Protein AF-A0AAU9PMD0-F1 (afdb_monomer)

Structure (mmCIF, N/CA/C/O backbone):
data_AF-A0AAU9PMD0-F1
#
_entry.id   AF-A0AAU9PMD0-F1
#
loop_
_atom_site.group_PDB
_atom_site.id
_atom_site.type_symbol
_atom_site.label_atom_id
_atom_site.label_alt_id
_atom_site.label_comp_id
_atom_site.label_asym_id
_atom_site.label_entity_id
_atom_site.label_seq_id
_atom_site.pdbx_PDB_ins_code
_atom_site.Cartn_x
_atom_site.Cartn_y
_atom_site.Cartn_z
_atom_site.occupancy
_atom_site.B_iso_or_equiv
_atom_site.auth_seq_id
_atom_site.auth_comp_id
_atom_site.auth_asym_id
_atom_site.auth_atom_id
_atom_site.pdbx_PDB_model_num
ATOM 1 N N . MET A 1 1 ? 28.821 63.826 -19.735 1.00 43.56 1 MET A N 1
ATOM 2 C CA . MET A 1 1 ? 27.834 64.921 -19.618 1.00 43.56 1 MET A CA 1
ATOM 3 C C . MET A 1 1 ? 27.295 65.246 -21.003 1.00 43.56 1 MET A C 1
ATOM 5 O O . MET A 1 1 ? 28.038 65.824 -21.776 1.00 43.56 1 MET A O 1
ATOM 9 N N . ALA A 1 2 ? 26.070 64.819 -21.319 1.00 40.03 2 ALA A N 1
ATOM 10 C CA . ALA A 1 2 ? 25.124 65.447 -22.258 1.00 40.03 2 ALA A CA 1
ATOM 11 C C . ALA A 1 2 ? 23.935 64.488 -22.442 1.00 40.03 2 ALA A C 1
ATOM 13 O O . ALA A 1 2 ? 24.120 63.310 -22.729 1.00 40.03 2 ALA A O 1
ATOM 14 N N . ALA A 1 3 ? 22.732 64.996 -22.192 1.00 47.38 3 ALA A N 1
ATOM 15 C CA . ALA A 1 3 ? 21.469 64.271 -22.115 1.00 47.38 3 ALA A CA 1
ATOM 16 C C . ALA A 1 3 ? 20.686 64.344 -23.435 1.00 47.38 3 ALA A C 1
ATOM 18 O O . ALA A 1 3 ? 20.669 65.404 -24.053 1.00 47.38 3 ALA A O 1
ATOM 19 N N . ILE A 1 4 ? 19.971 63.276 -23.814 1.00 51.75 4 ILE A N 1
ATOM 20 C CA . ILE A 1 4 ? 18.921 63.281 -24.857 1.00 51.75 4 ILE A CA 1
ATOM 21 C C . ILE A 1 4 ? 17.852 62.250 -24.426 1.00 51.75 4 ILE A C 1
ATOM 23 O O . ILE A 1 4 ? 18.120 61.057 -24.421 1.00 51.75 4 ILE A O 1
ATOM 27 N N . ARG A 1 5 ? 16.803 62.680 -23.712 1.00 48.56 5 ARG A N 1
ATOM 28 C CA . ARG A 1 5 ? 15.442 63.072 -24.163 1.00 48.56 5 ARG A CA 1
ATOM 29 C C . ARG A 1 5 ? 14.433 61.915 -24.280 1.00 48.56 5 ARG A C 1
ATOM 31 O O . ARG A 1 5 ? 14.386 61.181 -25.256 1.00 48.56 5 ARG A O 1
ATOM 38 N N . THR A 1 6 ? 13.570 61.880 -23.268 1.00 47.69 6 THR A N 1
ATOM 39 C CA . THR A 1 6 ? 12.185 61.392 -23.205 1.00 47.69 6 THR A CA 1
ATOM 40 C C . THR A 1 6 ? 11.328 61.848 -24.387 1.00 47.69 6 THR A C 1
ATOM 42 O O . THR A 1 6 ? 11.339 63.044 -24.661 1.00 47.69 6 THR A O 1
ATOM 45 N N . ILE A 1 7 ? 10.492 60.968 -24.963 1.00 57.31 7 ILE A N 1
ATOM 46 C CA . ILE A 1 7 ? 9.151 61.326 -25.475 1.00 57.31 7 ILE A CA 1
ATOM 47 C C . ILE A 1 7 ? 8.184 60.155 -25.235 1.00 57.31 7 ILE A C 1
ATOM 49 O O . ILE A 1 7 ? 8.312 59.084 -25.821 1.00 57.31 7 ILE A O 1
ATOM 53 N N . ALA A 1 8 ? 7.200 60.403 -24.373 1.00 47.50 8 ALA A N 1
ATOM 54 C CA . ALA A 1 8 ? 5.947 59.669 -24.292 1.00 47.50 8 ALA A CA 1
ATOM 55 C C . ALA A 1 8 ? 4.991 60.207 -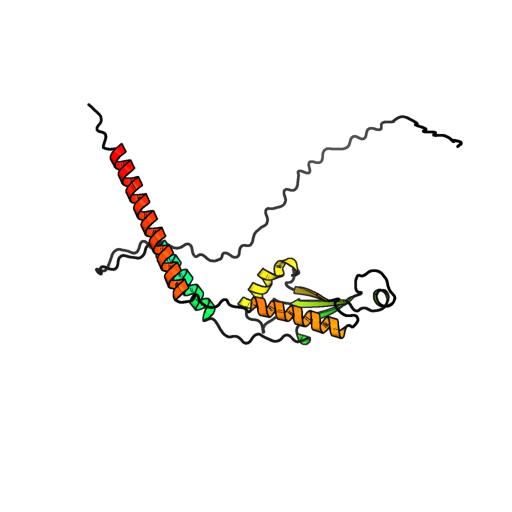25.366 1.00 47.50 8 ALA A C 1
ATOM 57 O O . ALA A 1 8 ? 4.906 61.420 -25.548 1.00 47.50 8 ALA A O 1
ATOM 58 N N . THR A 1 9 ? 4.242 59.335 -26.041 1.00 57.84 9 THR A N 1
ATOM 59 C CA . THR A 1 9 ? 3.053 59.741 -26.802 1.00 57.84 9 THR A CA 1
ATOM 60 C C . THR A 1 9 ? 1.888 58.812 -26.488 1.00 57.84 9 THR A C 1
ATOM 62 O O . THR A 1 9 ? 1.940 57.599 -26.661 1.00 57.84 9 THR A O 1
ATOM 65 N N . SER A 1 10 ? 0.845 59.436 -25.956 1.00 51.97 10 SER A N 1
ATOM 66 C CA . SER A 1 10 ? -0.504 58.940 -25.721 1.00 51.97 10 SER A CA 1
ATOM 67 C C . SER A 1 10 ? -1.409 59.305 -26.900 1.00 51.97 10 SER A C 1
ATOM 69 O O . SER A 1 10 ? -1.377 60.455 -27.325 1.00 51.97 10 SER A O 1
ATOM 71 N N . PHE A 1 11 ? -2.271 58.390 -27.343 1.00 50.22 11 PHE A N 1
ATOM 72 C CA . PHE A 1 11 ? -3.480 58.632 -28.157 1.00 50.22 11 PHE A CA 1
ATOM 73 C C . PHE A 1 11 ? -4.432 57.461 -27.803 1.00 50.22 11 PHE A C 1
ATOM 75 O O . PHE A 1 11 ? -4.033 56.312 -27.962 1.00 50.22 11 PHE A O 1
ATOM 82 N N . PHE A 1 12 ? -5.554 57.600 -27.071 1.00 40.78 12 PHE A N 1
ATOM 83 C CA . PHE A 1 12 ? -6.830 58.282 -27.394 1.00 40.78 12 PHE A CA 1
ATOM 84 C C . PHE A 1 12 ? -7.284 57.918 -28.829 1.00 40.78 12 PHE A C 1
ATOM 86 O O . PHE A 1 12 ? -6.507 58.088 -29.749 1.00 40.78 12 PHE A O 1
ATOM 93 N N . GLN A 1 13 ? -8.470 57.385 -29.146 1.00 41.88 13 GLN A N 1
ATOM 94 C CA . GLN A 1 13 ? -9.801 57.539 -28.557 1.00 41.88 13 GLN A CA 1
ATOM 95 C C . GLN A 1 13 ? -10.800 56.555 -29.231 1.00 41.88 13 GLN A C 1
ATOM 97 O O . GLN A 1 13 ? -10.550 56.096 -30.342 1.00 41.88 13 GLN A O 1
ATOM 102 N N . SER A 1 14 ? -11.958 56.343 -28.581 1.00 39.94 14 SER A N 1
ATOM 103 C CA . SER A 1 14 ? -13.320 56.125 -29.149 1.00 39.94 14 SER A CA 1
ATOM 104 C C . SER A 1 14 ? -13.571 54.936 -30.095 1.00 39.94 14 SER A C 1
ATOM 106 O O . SER A 1 14 ? -13.098 54.906 -31.220 1.00 39.94 14 SER A O 1
ATOM 108 N N . SER A 1 15 ? -14.284 53.886 -29.669 1.00 47.81 15 SER A N 1
ATOM 109 C CA . SER A 1 15 ? -15.751 53.769 -29.481 1.00 47.81 15 SER A CA 1
ATOM 110 C C . SER A 1 15 ? -16.549 53.617 -30.780 1.00 47.81 15 SER A C 1
ATOM 112 O O . SER A 1 15 ? -16.639 54.568 -31.549 1.00 47.81 15 SER A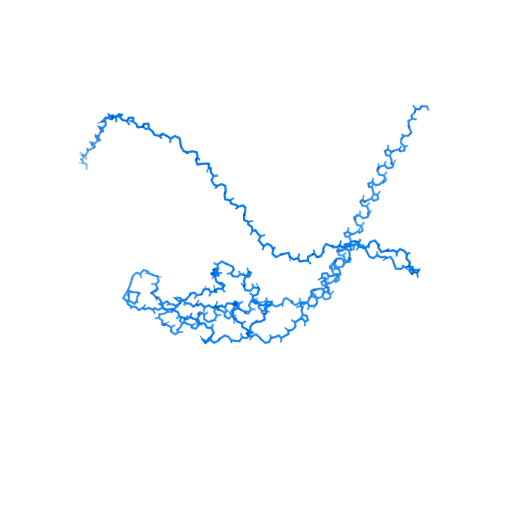 O 1
ATOM 114 N N . SER A 1 16 ? -17.250 52.489 -30.942 1.00 40.31 16 SER A N 1
ATOM 115 C CA . SER A 1 16 ? -18.633 52.476 -31.444 1.00 40.31 16 SER A CA 1
ATOM 116 C C . SER A 1 16 ? -19.335 51.148 -31.166 1.00 40.31 16 SER A C 1
ATOM 118 O O . SER A 1 16 ? -18.791 50.063 -31.348 1.00 40.31 16 SER A O 1
ATOM 120 N N . PHE A 1 17 ? -20.556 51.313 -30.669 1.00 43.88 17 PHE A N 1
ATOM 121 C CA . PHE A 1 17 ? -21.573 50.323 -30.359 1.00 43.88 17 PHE A CA 1
ATOM 122 C C . PHE A 1 17 ? -21.960 49.48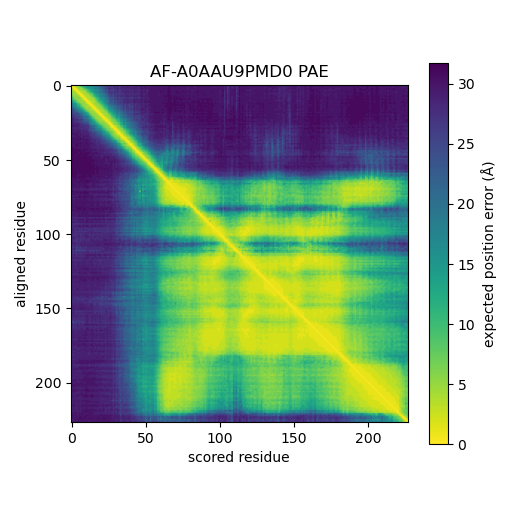5 -31.582 1.00 43.88 17 PHE A C 1
ATOM 124 O O . PHE A 1 17 ? -22.116 50.020 -32.676 1.00 43.88 17 PHE A O 1
ATOM 131 N N . SER A 1 18 ? -22.287 48.212 -31.357 1.00 39.34 18 SER A N 1
ATOM 132 C CA . SER A 1 18 ? -23.402 47.592 -32.073 1.00 39.34 18 SER A CA 1
ATOM 133 C C . SER A 1 18 ? -24.063 46.517 -31.218 1.00 39.34 18 SER A C 1
ATOM 135 O O . SER A 1 18 ? -23.437 45.588 -30.711 1.00 39.34 18 SER A O 1
ATOM 137 N N . THR A 1 19 ? -25.356 46.731 -31.040 1.00 44.75 19 THR A N 1
ATOM 138 C CA . THR A 1 19 ? -26.341 45.946 -30.316 1.00 44.75 19 THR A CA 1
ATOM 139 C C . THR A 1 19 ? -26.592 44.626 -31.042 1.00 44.75 19 THR A C 1
ATOM 141 O O . THR A 1 19 ? -26.957 44.630 -32.215 1.00 44.75 19 THR A O 1
ATOM 144 N N . PHE A 1 20 ? -26.488 43.492 -30.345 1.00 39.59 20 PHE A N 1
ATOM 145 C CA . PHE A 1 20 ? -27.090 42.246 -30.819 1.00 39.59 20 PHE A CA 1
ATOM 146 C C . PHE A 1 20 ? -27.891 41.591 -29.698 1.00 39.59 20 PHE A C 1
ATOM 148 O O . PHE A 1 20 ? -27.356 41.049 -28.732 1.00 39.59 20 PHE A O 1
ATOM 155 N N . ILE A 1 21 ? -29.209 41.682 -29.846 1.00 45.59 21 ILE A N 1
ATOM 156 C CA . ILE A 1 21 ? -30.201 40.927 -29.091 1.00 45.59 21 ILE A CA 1
ATOM 157 C C . ILE A 1 21 ? -30.122 39.478 -29.572 1.00 45.59 21 ILE A C 1
ATOM 159 O O . ILE A 1 21 ? -30.386 39.200 -30.740 1.00 45.59 21 ILE A O 1
ATOM 163 N N . ARG A 1 22 ? -29.824 38.537 -28.672 1.00 39.69 22 ARG A N 1
ATOM 164 C CA . 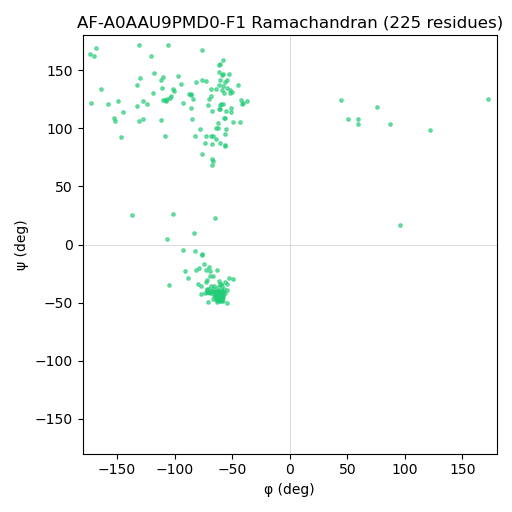ARG A 1 22 ? -30.210 37.134 -28.855 1.00 39.69 22 ARG A CA 1
ATOM 165 C C . ARG A 1 22 ? -30.394 36.426 -27.514 1.00 39.69 22 ARG A C 1
ATOM 167 O O . ARG A 1 22 ? -29.439 36.103 -26.822 1.00 39.69 22 ARG A O 1
ATOM 174 N N . THR A 1 23 ? -31.671 36.208 -27.209 1.00 44.62 23 THR A N 1
ATOM 175 C CA . THR A 1 23 ? -32.250 34.977 -26.650 1.00 44.62 23 THR A CA 1
ATOM 176 C C . THR A 1 23 ? -31.585 34.369 -25.415 1.00 44.62 23 THR A C 1
ATOM 178 O O . THR A 1 23 ? -30.557 33.699 -25.496 1.00 44.62 23 THR A O 1
ATOM 181 N N . CYS A 1 24 ? -32.287 34.506 -24.287 1.00 42.44 24 CYS A N 1
ATOM 182 C CA . CYS A 1 24 ? -32.169 33.663 -23.105 1.00 42.44 24 CYS A CA 1
ATOM 183 C C . CYS A 1 24 ? -32.043 32.179 -23.480 1.00 42.44 24 CYS A C 1
ATOM 185 O O . CYS A 1 24 ? -32.959 31.601 -24.061 1.00 42.44 24 CYS A O 1
ATOM 187 N N . SER A 1 25 ? -30.941 31.555 -23.072 1.00 38.75 25 SER A N 1
ATOM 188 C CA . SER A 1 25 ? -30.882 30.116 -22.845 1.00 38.75 25 SER A CA 1
ATOM 189 C C . SER A 1 25 ? -30.327 29.901 -21.446 1.00 38.75 25 SER A C 1
ATOM 191 O O . SER A 1 25 ? -29.169 30.194 -21.145 1.00 38.75 25 SER A O 1
ATOM 193 N N . THR A 1 26 ? -31.213 29.483 -20.554 1.00 51.62 26 THR A N 1
ATOM 194 C CA . THR A 1 26 ? -30.936 29.133 -19.169 1.00 51.62 26 THR A CA 1
ATOM 195 C C . THR A 1 26 ? -30.100 27.855 -19.132 1.00 51.62 26 THR A C 1
ATOM 197 O O . THR A 1 26 ? -30.604 26.733 -19.133 1.00 51.62 26 THR A O 1
ATOM 200 N N . HIS A 1 27 ? -28.781 28.009 -19.075 1.00 42.06 27 HIS A N 1
ATOM 201 C CA . HIS A 1 27 ? -27.883 26.938 -18.659 1.00 42.06 27 HIS A CA 1
ATOM 202 C C . HIS A 1 27 ? -27.328 27.275 -17.283 1.00 42.06 27 HIS A C 1
ATOM 204 O O . HIS A 1 27 ? -26.354 28.007 -17.131 1.00 42.06 27 HIS A O 1
ATOM 210 N N . GLY A 1 28 ? -28.027 26.757 -16.269 1.00 47.22 28 GLY A N 1
ATOM 211 C CA . GLY A 1 28 ? -27.592 26.808 -14.882 1.00 47.22 28 GLY A CA 1
ATOM 212 C C . GLY A 1 28 ? -26.221 26.147 -14.689 1.00 47.22 28 GLY A C 1
ATOM 213 O O . GLY A 1 28 ? -25.792 25.329 -15.512 1.00 47.22 28 GLY A O 1
ATOM 214 N N . PRO A 1 29 ? -25.513 26.483 -13.600 1.00 42.47 29 PRO A N 1
ATOM 215 C CA . PRO A 1 29 ? -24.227 25.879 -13.299 1.00 42.47 29 PRO A CA 1
ATOM 216 C C . PRO A 1 29 ? -24.419 24.370 -13.122 1.00 42.47 29 PRO A C 1
ATOM 218 O O . PRO A 1 29 ? -25.167 23.928 -12.250 1.00 42.47 29 PRO A O 1
ATOM 221 N N . ARG A 1 30 ? -23.736 23.562 -13.945 1.00 39.97 30 ARG A N 1
ATOM 222 C CA . ARG A 1 30 ? -23.588 22.125 -13.688 1.00 39.97 30 ARG A CA 1
ATOM 223 C C . ARG A 1 30 ? -22.786 21.967 -12.402 1.00 39.97 30 ARG A C 1
ATOM 225 O O . ARG A 1 30 ? -21.557 21.924 -12.414 1.00 39.97 30 ARG A O 1
ATOM 232 N N . ILE A 1 31 ? -23.511 21.901 -11.293 1.00 46.31 31 ILE A N 1
ATOM 233 C CA . ILE A 1 31 ? -23.048 21.348 -10.030 1.00 46.31 31 ILE A CA 1
ATOM 234 C C . ILE A 1 31 ? -22.474 19.975 -10.381 1.00 46.31 31 ILE A C 1
ATOM 236 O O . ILE A 1 31 ? -23.180 19.105 -10.896 1.00 46.31 31 ILE A O 1
ATOM 240 N N . ARG A 1 32 ? -21.159 19.820 -10.203 1.00 45.34 32 ARG A N 1
ATOM 241 C CA . ARG A 1 32 ? -20.489 18.525 -10.339 1.00 45.34 32 ARG A CA 1
ATOM 242 C C . ARG A 1 32 ? -21.256 17.529 -9.463 1.00 45.34 32 ARG A C 1
ATOM 244 O O . ARG A 1 32 ? -21.540 17.881 -8.316 1.00 45.34 32 ARG A O 1
ATOM 251 N N . PRO A 1 33 ? -21.598 16.325 -9.952 1.00 44.97 33 PRO A N 1
ATOM 252 C CA . PRO A 1 33 ? -22.188 15.327 -9.076 1.00 44.97 33 PRO A CA 1
ATOM 253 C C . PRO A 1 33 ? -21.223 15.107 -7.903 1.00 44.97 33 PRO A C 1
ATOM 255 O O . PRO A 1 33 ? -20.002 15.128 -8.121 1.00 44.97 33 PRO A O 1
ATOM 258 N N . PRO A 1 34 ? -21.723 14.950 -6.665 1.00 41.16 34 PRO A N 1
ATOM 259 C CA . PRO A 1 34 ? -20.854 14.611 -5.557 1.00 41.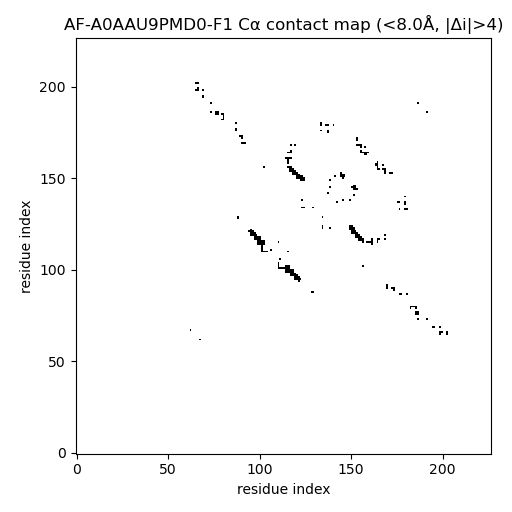16 34 PRO A CA 1
ATOM 260 C C . PRO A 1 34 ? -20.084 13.357 -5.951 1.00 41.16 34 PRO A C 1
ATOM 262 O O . PRO A 1 34 ? -20.644 12.419 -6.523 1.00 41.16 34 PRO A O 1
ATOM 265 N N . ILE A 1 35 ? -18.781 13.401 -5.689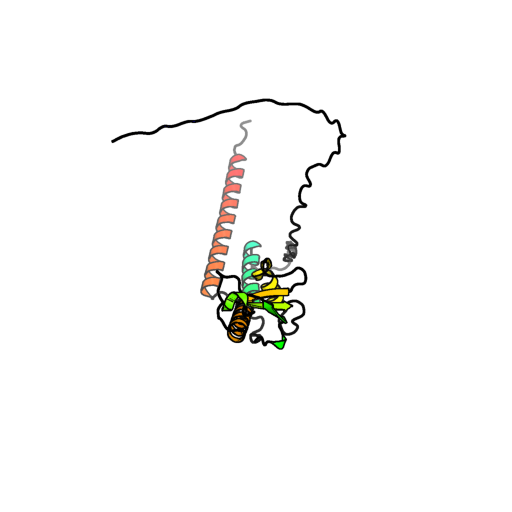 1.00 40.94 35 ILE A N 1
ATOM 266 C CA . ILE A 1 35 ? -17.863 12.276 -5.785 1.00 40.94 35 ILE A CA 1
ATOM 267 C C . ILE A 1 35 ? -18.591 11.085 -5.162 1.00 40.94 35 ILE A C 1
ATOM 269 O O . ILE A 1 35 ? -18.774 11.040 -3.945 1.00 40.94 35 ILE A O 1
ATOM 273 N N . CYS A 1 36 ? -19.066 10.155 -5.996 1.00 33.84 36 CYS A N 1
ATOM 274 C CA . CYS A 1 36 ? -19.502 8.853 -5.526 1.00 33.84 36 CYS A CA 1
ATOM 275 C C . CYS A 1 36 ? -18.231 8.167 -5.056 1.00 33.84 36 CYS A C 1
ATOM 277 O O . CYS A 1 36 ? -17.549 7.476 -5.810 1.00 33.84 36 CYS A O 1
ATOM 279 N N . PHE A 1 37 ? -17.879 8.429 -3.800 1.00 33.94 37 PHE A N 1
ATOM 280 C CA . PHE A 1 37 ? -17.061 7.534 -3.027 1.00 33.94 37 PHE A CA 1
ATOM 281 C C . PHE A 1 37 ? -17.810 6.207 -3.044 1.00 33.94 37 PHE A C 1
ATOM 283 O O . PHE A 1 37 ? -18.702 5.970 -2.235 1.00 33.94 37 PHE A O 1
ATOM 290 N N . ILE A 1 38 ? -17.448 5.332 -3.980 1.00 39.75 38 ILE A N 1
ATOM 291 C CA . ILE A 1 38 ? -17.612 3.901 -3.785 1.00 39.75 38 ILE A CA 1
ATOM 292 C C . ILE A 1 38 ? -16.615 3.565 -2.675 1.00 39.75 38 ILE A C 1
ATOM 294 O O . ILE A 1 38 ? -15.538 3.018 -2.896 1.00 39.75 38 ILE A O 1
ATOM 298 N N . THR A 1 39 ? -16.946 3.967 -1.446 1.00 40.19 39 THR A N 1
ATOM 299 C CA . THR A 1 39 ? -16.530 3.203 -0.292 1.00 40.19 39 THR A CA 1
ATOM 300 C C . THR A 1 39 ? -17.092 1.829 -0.587 1.00 40.19 39 THR A C 1
ATOM 302 O O . THR A 1 39 ? -18.311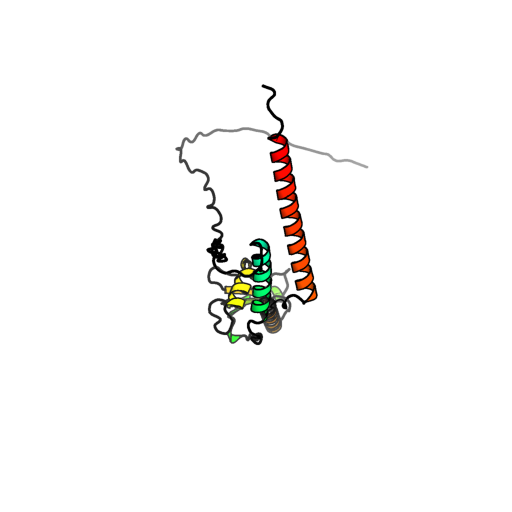 1.640 -0.543 1.00 40.19 39 THR A O 1
ATOM 305 N N . ARG A 1 40 ? -16.222 0.862 -0.904 1.00 37.56 40 ARG A N 1
ATOM 306 C CA . ARG A 1 40 ? -16.543 -0.506 -0.508 1.00 37.56 40 ARG A CA 1
ATOM 307 C C . ARG A 1 40 ? -17.078 -0.358 0.915 1.00 37.56 40 ARG A C 1
ATOM 309 O O . ARG A 1 40 ? -16.383 0.283 1.717 1.00 37.56 40 ARG A O 1
ATOM 316 N N . PRO A 1 41 ? -18.292 -0.823 1.239 1.00 37.03 41 PRO A N 1
ATOM 317 C CA . PRO A 1 41 ? -18.593 -0.987 2.635 1.00 37.03 41 PRO A CA 1
ATOM 318 C C . PRO A 1 41 ? -17.486 -1.924 3.105 1.00 37.03 41 PRO A C 1
ATOM 320 O O . PRO A 1 41 ? -17.433 -3.090 2.722 1.00 37.03 41 PRO A O 1
ATOM 323 N N . ILE A 1 42 ? -16.549 -1.398 3.899 1.00 44.94 42 ILE A N 1
ATOM 324 C CA . ILE A 1 42 ? -16.047 -2.201 4.996 1.00 44.94 42 ILE A CA 1
ATOM 325 C C . ILE A 1 42 ? -17.354 -2.656 5.611 1.00 44.94 42 ILE A C 1
ATOM 327 O O . ILE A 1 42 ? -18.120 -1.818 6.096 1.00 44.94 42 ILE A O 1
ATOM 331 N N . SER A 1 43 ? -17.704 -3.920 5.404 1.00 38.94 43 SER A N 1
ATOM 332 C CA . SER A 1 43 ? -18.837 -4.536 6.050 1.00 38.94 43 SER A CA 1
ATOM 333 C C . SER A 1 43 ? -18.478 -4.586 7.528 1.00 38.94 43 SER A C 1
ATOM 335 O O . SER A 1 43 ? -18.240 -5.633 8.112 1.00 38.94 43 SER A O 1
ATOM 337 N N . TYR A 1 44 ? -18.492 -3.421 8.174 1.00 54.00 44 TYR A N 1
ATOM 338 C CA . TYR A 1 44 ? -19.109 -3.303 9.463 1.00 54.00 44 TYR A CA 1
ATOM 339 C C . TYR A 1 44 ? -20.529 -3.789 9.210 1.00 54.00 44 TYR A C 1
ATOM 341 O O . TYR A 1 44 ? -21.427 -3.011 8.889 1.00 54.00 44 TYR A O 1
ATOM 349 N N . ALA A 1 45 ? -20.718 -5.112 9.272 1.00 45.84 45 ALA A N 1
ATOM 350 C CA . ALA A 1 45 ? -22.005 -5.655 9.634 1.00 45.84 45 ALA A CA 1
ATOM 351 C C . ALA A 1 45 ? -22.483 -4.738 10.764 1.00 45.84 45 ALA A C 1
ATOM 353 O O . ALA A 1 45 ? -21.704 -4.532 11.708 1.00 45.84 45 ALA A O 1
ATOM 354 N N . PRO A 1 46 ? -23.648 -4.072 10.635 1.00 43.12 46 PRO A N 1
ATOM 355 C CA . PRO A 1 46 ? -24.142 -3.252 11.722 1.00 43.12 46 PRO A CA 1
ATOM 356 C C . PRO A 1 46 ? -24.091 -4.166 12.927 1.00 43.12 46 PRO A C 1
ATOM 358 O O . PRO A 1 46 ? -24.678 -5.249 12.880 1.00 43.12 46 PRO A O 1
ATOM 361 N N . ILE A 1 47 ? -23.279 -3.790 13.920 1.00 50.75 47 ILE A N 1
ATOM 362 C CA . ILE A 1 47 ? -23.127 -4.554 15.147 1.00 50.75 47 ILE A CA 1
ATOM 363 C C . ILE A 1 47 ? -24.551 -4.666 15.653 1.00 50.75 47 ILE A C 1
ATOM 365 O O . ILE A 1 47 ? -25.115 -3.702 16.176 1.00 50.75 47 ILE A O 1
ATOM 369 N N . ARG A 1 48 ? -25.181 -5.818 15.404 1.00 38.47 48 ARG A N 1
ATOM 370 C CA . ARG A 1 48 ? -26.420 -6.167 16.056 1.00 38.47 48 ARG A CA 1
ATOM 371 C C . ARG A 1 48 ? -25.965 -6.252 17.489 1.00 38.47 48 ARG A C 1
ATOM 373 O O . ARG A 1 48 ? -25.302 -7.209 17.880 1.00 38.47 48 ARG A O 1
ATOM 380 N N . CYS A 1 49 ? -26.236 -5.190 18.239 1.00 44.09 49 CYS A N 1
ATOM 381 C CA . CYS A 1 49 ? -26.282 -5.246 19.678 1.00 44.09 49 CYS A CA 1
ATOM 382 C C . CYS A 1 49 ? -27.312 -6.331 19.976 1.00 44.09 49 CYS A C 1
ATOM 384 O O . CYS A 1 49 ? -28.504 -6.054 20.078 1.00 44.09 49 CYS A O 1
ATOM 386 N N . ALA A 1 50 ? -26.869 -7.586 20.004 1.00 42.97 50 ALA A N 1
ATOM 387 C CA . ALA A 1 50 ? -27.639 -8.663 20.556 1.00 42.97 50 ALA A CA 1
ATOM 388 C C . ALA A 1 50 ? -27.790 -8.271 22.021 1.00 42.97 50 ALA A C 1
ATOM 390 O O . ALA A 1 50 ? -26.854 -8.382 22.815 1.00 42.97 50 ALA A O 1
ATOM 391 N N . ALA A 1 51 ? -28.952 -7.722 22.364 1.00 41.38 51 ALA A N 1
ATOM 392 C CA . ALA A 1 51 ? -29.449 -7.813 23.717 1.00 41.38 51 ALA A CA 1
ATOM 393 C C . ALA A 1 51 ? -29.600 -9.317 23.975 1.00 41.38 51 ALA A C 1
ATOM 395 O O . ALA A 1 51 ? -30.605 -9.924 23.623 1.00 41.38 51 ALA A O 1
ATOM 396 N N . ALA A 1 52 ? -28.517 -9.942 24.436 1.00 42.94 52 ALA A N 1
ATOM 397 C CA . ALA A 1 52 ? -28.489 -11.361 24.719 1.00 42.94 52 ALA A CA 1
ATOM 398 C C . ALA A 1 52 ? -29.413 -11.605 25.908 1.00 42.94 52 ALA A C 1
ATOM 400 O O . ALA A 1 52 ? -29.149 -11.109 27.007 1.00 42.94 52 ALA A O 1
ATOM 401 N N . THR A 1 53 ? -30.480 -12.349 25.627 1.00 42.72 53 THR A N 1
ATOM 402 C CA . THR A 1 53 ? -31.437 -12.927 26.564 1.00 42.72 53 THR A CA 1
ATOM 403 C C . THR A 1 53 ? -30.736 -13.389 27.836 1.00 42.72 53 THR A C 1
ATOM 405 O O . THR A 1 53 ? -29.788 -14.177 27.784 1.00 42.72 53 THR A O 1
ATOM 408 N N . ASP A 1 54 ? -31.181 -12.875 28.980 1.00 44.09 54 ASP A N 1
ATOM 409 C CA . ASP A 1 54 ? -30.727 -13.326 30.291 1.00 44.09 54 ASP A CA 1
ATOM 410 C C . ASP A 1 54 ? -31.101 -14.796 30.476 1.00 44.09 54 ASP A C 1
ATOM 412 O O . ASP A 1 54 ? -32.258 -15.149 30.675 1.00 44.09 54 ASP A O 1
ATOM 416 N N . SER A 1 55 ? -30.112 -15.673 30.362 1.00 44.66 55 SER A N 1
ATOM 417 C CA . SER A 1 55 ? -30.216 -17.064 30.789 1.00 44.66 55 SER A CA 1
ATOM 418 C C . SER A 1 55 ? -28.808 -17.601 31.035 1.00 44.66 55 SER A C 1
ATOM 420 O O . SER A 1 55 ? -27.958 -17.573 30.149 1.00 44.66 55 SER A O 1
ATOM 422 N N . GLY A 1 56 ? -28.554 -18.043 32.268 1.00 39.34 56 GLY A N 1
ATOM 423 C CA . GLY A 1 56 ? -27.338 -18.767 32.650 1.00 39.34 56 GLY A CA 1
ATOM 424 C C . GLY A 1 56 ? -26.532 -18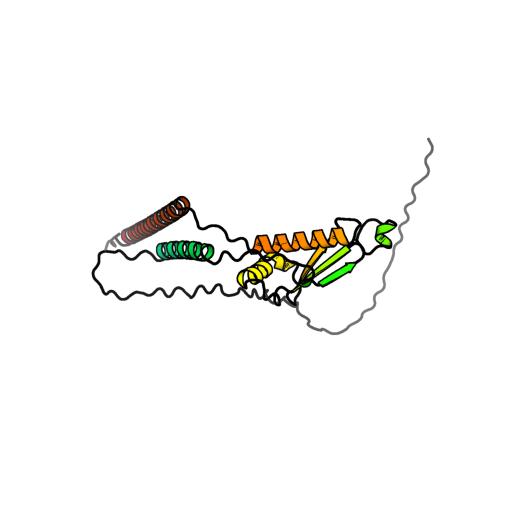.092 33.756 1.00 39.34 56 GLY A C 1
ATOM 425 O O . GLY A 1 56 ? -25.743 -17.184 33.505 1.00 39.34 56 GLY A O 1
ATOM 426 N N . GLY A 1 57 ? -26.723 -18.565 34.989 1.00 41.75 57 GLY A N 1
ATOM 427 C CA . GLY A 1 57 ? -25.947 -18.178 36.160 1.00 41.75 57 GLY A CA 1
ATOM 428 C C . GLY A 1 57 ? -24.466 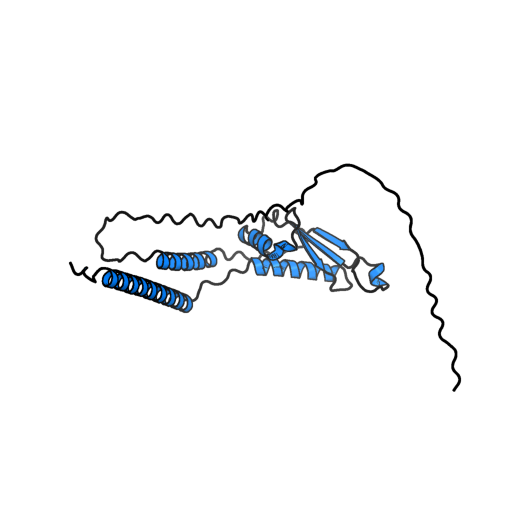-18.528 36.012 1.00 41.75 57 GLY A C 1
ATOM 429 O O . GLY A 1 57 ? -24.081 -19.688 35.939 1.00 41.75 57 GLY A O 1
ATOM 430 N N . GLY A 1 58 ? -23.640 -17.491 36.002 1.00 39.97 58 GLY A N 1
ATOM 431 C CA . GLY A 1 58 ? -22.190 -17.546 36.109 1.00 39.97 58 GLY A CA 1
ATOM 432 C C . GLY A 1 58 ? -21.705 -16.108 36.226 1.00 39.97 58 GLY A C 1
ATOM 433 O O . GLY A 1 58 ? -22.019 -15.288 35.369 1.00 39.97 58 GLY A O 1
ATOM 434 N N . GLY A 1 59 ? -20.998 -15.764 37.305 1.00 45.31 59 GLY A N 1
ATOM 435 C CA . GLY A 1 59 ? -20.610 -14.391 37.678 1.00 45.31 59 GLY A CA 1
ATOM 436 C C . GLY A 1 59 ? -19.652 -13.666 36.718 1.00 45.31 59 GLY A C 1
ATOM 437 O O . GLY A 1 59 ? -18.965 -12.727 37.124 1.00 45.31 59 GLY A O 1
ATOM 438 N N . HIS A 1 60 ? -19.582 -14.067 35.451 1.00 49.91 60 HIS A N 1
ATOM 439 C CA . HIS A 1 60 ? -18.838 -13.368 34.419 1.00 49.91 60 HIS A CA 1
ATOM 440 C C . HIS A 1 60 ? -19.635 -12.147 33.963 1.00 49.91 60 HIS A C 1
ATOM 442 O O . HIS A 1 60 ? -20.558 -12.225 33.153 1.00 49.91 60 HIS A O 1
ATOM 448 N N . LYS A 1 61 ? -19.267 -10.979 34.500 1.00 59.56 61 LYS A N 1
ATOM 449 C CA . LYS A 1 61 ? -19.761 -9.691 34.005 1.00 59.56 61 LYS A CA 1
ATOM 450 C C . LYS A 1 61 ? -19.456 -9.611 32.505 1.00 59.56 61 LYS A C 1
ATOM 452 O O . LYS A 1 61 ? -18.288 -9.597 32.122 1.00 59.56 61 LYS A O 1
ATOM 457 N N . LYS A 1 62 ? -20.502 -9.567 31.672 1.00 63.06 62 LYS A N 1
ATOM 458 C CA . LYS A 1 62 ? -20.387 -9.406 30.214 1.00 63.06 62 LYS A CA 1
ATOM 459 C C . LYS A 1 62 ? -19.509 -8.178 29.922 1.00 63.06 62 LYS A C 1
ATOM 461 O O . LYS A 1 62 ? -19.717 -7.113 30.511 1.00 63.06 62 LYS A O 1
ATOM 466 N N . ALA A 1 63 ? -18.506 -8.332 29.058 1.00 69.38 63 ALA A N 1
ATOM 467 C CA . ALA A 1 63 ? -17.632 -7.226 28.683 1.00 69.38 63 ALA A CA 1
ATOM 468 C C . ALA A 1 63 ? -18.454 -6.109 28.017 1.00 69.38 63 ALA A C 1
ATOM 470 O O . ALA A 1 63 ? -19.382 -6.371 27.253 1.00 69.38 63 ALA A O 1
ATOM 471 N N . SER A 1 64 ? -18.120 -4.850 28.311 1.00 81.25 64 SER A N 1
ATOM 472 C CA . SER A 1 64 ? -18.741 -3.702 27.640 1.00 81.25 64 SER A CA 1
ATOM 473 C C . SER A 1 64 ? -18.507 -3.783 26.129 1.00 81.25 64 SER A C 1
ATOM 475 O O . SER A 1 64 ? -17.421 -4.180 25.708 1.00 81.25 64 SER A O 1
ATOM 477 N N . ALA A 1 65 ? -19.468 -3.332 25.316 1.00 83.12 65 ALA A N 1
ATOM 478 C CA . ALA A 1 65 ? -19.378 -3.363 23.850 1.00 83.12 65 ALA A CA 1
ATOM 479 C C . ALA A 1 65 ? -18.093 -2.706 23.293 1.00 83.12 65 ALA A C 1
ATOM 481 O O . ALA A 1 65 ? -17.577 -3.094 22.251 1.00 83.12 65 ALA A O 1
ATOM 482 N N . ARG A 1 66 ? -17.535 -1.717 24.008 1.00 80.44 66 ARG A N 1
ATOM 483 C CA . ARG A 1 66 ? -16.247 -1.099 23.644 1.00 80.44 66 ARG A CA 1
ATOM 484 C C . ARG A 1 66 ? -15.057 -2.021 23.895 1.00 80.44 66 ARG A C 1
ATOM 486 O O . ARG A 1 66 ? -14.135 -2.048 23.092 1.00 80.44 66 ARG A O 1
ATOM 493 N N . MET A 1 67 ? -15.080 -2.768 24.995 1.00 83.81 67 MET A N 1
ATOM 494 C CA . MET A 1 67 ? -14.028 -3.731 25.319 1.00 83.81 67 MET A CA 1
ATOM 495 C C . MET A 1 67 ? -14.074 -4.914 24.353 1.00 83.81 67 MET A C 1
ATOM 497 O O . MET A 1 67 ? -13.029 -5.320 23.856 1.00 83.81 67 MET A O 1
ATOM 501 N N . SER A 1 68 ? -15.270 -5.415 24.020 1.00 87.56 68 SER A N 1
ATOM 502 C CA . SER A 1 68 ? -15.413 -6.479 23.019 1.00 87.56 68 SER A CA 1
ATOM 503 C C . SER A 1 68 ? -14.900 -6.043 21.647 1.00 87.56 68 SER A C 1
ATOM 505 O O . SER A 1 68 ? -14.197 -6.815 21.007 1.00 87.56 68 SER A O 1
ATOM 507 N N . GLN A 1 69 ? -15.155 -4.794 21.235 1.00 88.94 69 GLN A N 1
ATOM 508 C CA . GLN A 1 69 ? -14.618 -4.254 19.983 1.00 88.94 69 GLN A CA 1
ATOM 509 C C . GLN A 1 69 ? -13.082 -4.235 19.970 1.00 88.94 69 GLN A C 1
ATOM 511 O O . GLN A 1 69 ? -12.470 -4.561 18.959 1.00 88.94 69 GLN A O 1
ATOM 516 N N . VAL A 1 70 ? -12.440 -3.862 21.083 1.00 89.31 70 VAL A N 1
ATOM 517 C CA . VAL A 1 70 ? -10.970 -3.856 21.183 1.00 89.31 70 VAL A CA 1
ATOM 518 C C . VAL A 1 70 ? -10.406 -5.272 21.062 1.00 89.31 70 VAL A C 1
ATOM 520 O O . VAL A 1 70 ? -9.449 -5.477 20.322 1.00 89.31 70 VAL A O 1
ATOM 523 N N . HIS A 1 71 ? -11.017 -6.253 21.731 1.00 88.62 71 HIS A N 1
ATOM 524 C CA . HIS A 1 71 ? -10.609 -7.654 21.608 1.00 88.62 71 HIS A CA 1
ATOM 525 C C . HIS A 1 71 ? -10.795 -8.195 20.186 1.00 88.62 71 HIS A C 1
ATOM 527 O O . HIS A 1 71 ? -9.909 -8.883 19.691 1.00 88.62 71 HIS A O 1
ATOM 533 N N . GLN A 1 72 ? -11.891 -7.834 19.510 1.00 90.19 72 GLN A N 1
ATOM 534 C CA . GLN A 1 72 ? -12.109 -8.183 18.102 1.00 90.19 72 GLN A CA 1
ATOM 535 C C . GLN A 1 72 ? -11.012 -7.607 17.204 1.00 90.19 72 GLN A C 1
ATOM 537 O O . GLN A 1 72 ? -10.434 -8.336 16.412 1.00 90.19 72 GLN A O 1
ATOM 542 N N . LEU A 1 73 ? -10.650 -6.332 17.374 1.00 87.94 73 LEU A N 1
ATOM 543 C CA . LEU A 1 73 ? -9.586 -5.710 16.579 1.00 87.94 73 LEU A CA 1
ATOM 544 C C . LEU A 1 73 ? -8.219 -6.375 16.781 1.00 87.94 73 LEU A C 1
ATOM 546 O O . LEU A 1 73 ? -7.444 -6.472 15.831 1.00 87.94 73 LEU A O 1
ATOM 550 N N . LEU A 1 74 ? -7.917 -6.811 18.007 1.00 87.69 74 LEU A N 1
ATOM 551 C CA . LEU A 1 74 ? -6.694 -7.555 18.307 1.00 87.69 74 LEU A CA 1
ATOM 552 C C . LEU A 1 74 ? -6.698 -8.928 17.629 1.00 87.69 74 LEU A C 1
ATOM 554 O O . LEU A 1 74 ? -5.729 -9.263 16.958 1.00 87.69 74 LEU A O 1
ATOM 558 N N . HIS A 1 75 ? -7.806 -9.664 17.733 1.00 87.94 75 HIS A N 1
ATOM 559 C CA . HIS A 1 75 ? -7.975 -10.957 17.072 1.00 87.94 75 HIS A CA 1
ATOM 560 C C . HIS A 1 75 ? -7.850 -10.835 15.550 1.00 87.94 75 HIS A C 1
ATOM 562 O O . HIS A 1 75 ? -7.069 -11.541 14.928 1.00 87.94 75 HIS A O 1
ATOM 568 N N . GLU A 1 76 ? -8.529 -9.861 14.943 1.00 86.00 76 GLU A N 1
ATOM 569 C CA . GLU A 1 76 ? -8.408 -9.599 13.509 1.00 86.00 76 GLU A CA 1
ATOM 570 C C . GLU A 1 76 ? -6.973 -9.219 13.102 1.00 86.00 76 GLU A C 1
ATOM 572 O O . GLU A 1 76 ? -6.565 -9.438 11.962 1.00 86.00 76 GLU A O 1
ATOM 577 N N . ALA A 1 77 ? -6.201 -8.566 13.977 1.00 83.94 77 ALA A N 1
ATOM 578 C CA . ALA A 1 77 ? -4.799 -8.256 13.703 1.00 83.94 77 ALA A CA 1
ATOM 579 C C . ALA A 1 77 ? -3.932 -9.524 13.716 1.00 83.94 77 ALA A C 1
ATOM 581 O O . ALA A 1 77 ? -3.081 -9.678 12.840 1.00 83.94 77 ALA A O 1
ATOM 582 N N . GLU A 1 78 ? -4.183 -10.434 14.658 1.00 84.38 78 GLU A N 1
ATOM 583 C CA . GLU A 1 78 ? -3.541 -11.750 14.724 1.00 84.38 78 GLU A CA 1
ATOM 584 C C . GLU A 1 78 ? -3.898 -12.604 13.501 1.00 84.38 78 GLU A C 1
ATOM 586 O O . GLU A 1 78 ? -3.002 -13.128 12.846 1.00 84.38 78 GLU A O 1
ATOM 591 N N . GLU A 1 79 ? -5.172 -12.662 13.111 1.00 82.00 79 GLU A N 1
ATOM 592 C CA . GLU A 1 79 ? -5.626 -13.392 11.920 1.00 82.00 79 GLU A CA 1
ATOM 593 C C . GLU A 1 79 ? -5.024 -12.830 10.629 1.00 82.00 79 GLU A C 1
ATOM 595 O O . GLU A 1 79 ? -4.568 -13.583 9.768 1.00 82.00 79 GLU A O 1
ATOM 600 N N . ARG A 1 80 ? -4.956 -11.496 10.491 1.00 77.25 80 ARG A N 1
ATOM 601 C CA . ARG A 1 80 ? -4.296 -10.858 9.339 1.00 77.25 80 ARG A CA 1
ATOM 602 C C . ARG A 1 80 ? -2.817 -11.217 9.250 1.00 77.25 80 ARG A C 1
ATOM 604 O O . ARG A 1 80 ? -2.308 -11.265 8.135 1.00 77.25 80 ARG A O 1
ATOM 611 N N . ALA A 1 81 ? -2.147 -11.400 10.385 1.00 75.62 81 ALA A N 1
ATOM 612 C CA . ALA A 1 81 ? -0.745 -11.792 10.442 1.00 75.62 81 ALA A CA 1
ATOM 613 C C . ALA A 1 81 ? -0.540 -13.299 10.224 1.00 75.62 81 ALA A C 1
ATOM 615 O O . ALA A 1 81 ? 0.460 -13.696 9.635 1.00 75.62 81 ALA A O 1
ATOM 616 N N . ALA A 1 82 ? -1.482 -14.130 10.678 1.00 70.56 82 ALA A N 1
ATOM 617 C CA . ALA A 1 82 ? -1.468 -15.577 10.471 1.00 70.56 82 ALA A CA 1
ATOM 618 C C . ALA A 1 82 ? -1.794 -15.971 9.019 1.00 70.56 82 ALA A C 1
ATOM 620 O O . ALA A 1 82 ? -1.441 -17.064 8.575 1.00 70.56 82 ALA A O 1
ATOM 621 N N . GLY A 1 83 ? -2.456 -15.081 8.273 1.00 61.72 83 GLY A N 1
ATOM 622 C CA . GLY A 1 83 ? -2.798 -15.266 6.870 1.00 61.72 83 GLY A CA 1
ATOM 623 C C . GLY A 1 83 ? -1.578 -15.298 5.946 1.00 61.72 83 GLY A C 1
ATOM 624 O O . GLY A 1 83 ? -1.174 -14.262 5.430 1.00 61.72 83 GLY A O 1
ATOM 625 N N . HIS A 1 84 ? -1.093 -16.515 5.696 1.00 59.41 84 HIS A N 1
ATOM 626 C CA . HIS A 1 84 ? -0.316 -16.967 4.537 1.00 59.41 84 HIS A CA 1
ATOM 627 C C . HIS A 1 84 ? 1.025 -16.252 4.288 1.00 59.41 84 HIS A C 1
ATOM 629 O O . HIS A 1 84 ? 1.093 -15.175 3.698 1.00 59.41 84 HIS A O 1
ATOM 635 N N . ASN A 1 85 ? 2.118 -16.939 4.642 1.00 62.91 85 ASN A N 1
ATOM 636 C CA . ASN A 1 85 ? 3.442 -16.717 4.053 1.00 62.91 85 ASN A CA 1
ATOM 637 C C . ASN A 1 85 ? 3.415 -17.151 2.575 1.00 62.91 85 ASN A C 1
ATOM 639 O O . ASN A 1 85 ? 4.003 -18.167 2.212 1.00 62.91 85 ASN A O 1
ATOM 643 N N . GLU A 1 86 ? 2.693 -16.422 1.726 1.00 68.44 86 GLU A N 1
ATOM 644 C CA . GLU A 1 86 ? 2.844 -16.584 0.283 1.00 68.44 86 GLU A CA 1
ATOM 645 C C . GLU A 1 86 ? 4.213 -16.013 -0.107 1.00 68.44 86 GLU A C 1
ATOM 647 O O . GLU A 1 86 ? 4.515 -14.863 0.243 1.00 68.44 86 GLU A O 1
ATOM 652 N N . PRO A 1 87 ? 5.075 -16.787 -0.790 1.00 73.69 87 PRO A N 1
ATOM 653 C CA . PRO A 1 87 ? 6.340 -16.261 -1.270 1.00 73.69 87 PRO A CA 1
ATOM 654 C C . PRO A 1 87 ? 6.055 -15.090 -2.205 1.00 73.69 87 PRO A C 1
ATOM 656 O O . PRO A 1 87 ? 5.192 -15.179 -3.080 1.00 73.69 87 PRO A O 1
ATOM 659 N N . ILE A 1 88 ? 6.775 -13.983 -2.012 1.00 77.88 88 ILE A N 1
ATOM 660 C CA . ILE A 1 88 ? 6.586 -12.796 -2.839 1.00 77.88 88 ILE A CA 1
ATOM 661 C C . ILE A 1 88 ? 6.901 -13.181 -4.292 1.00 77.88 88 ILE A C 1
ATOM 663 O O . ILE A 1 88 ? 8.046 -13.542 -4.588 1.00 77.88 88 ILE A O 1
ATOM 667 N N . PRO A 1 89 ? 5.918 -13.121 -5.203 1.00 80.38 89 PRO A N 1
ATOM 668 C CA . PRO A 1 89 ? 6.144 -13.484 -6.590 1.00 80.38 89 PRO A CA 1
ATOM 669 C C . PRO A 1 89 ? 7.155 -12.526 -7.227 1.00 80.38 89 PRO A C 1
ATOM 671 O O . PRO A 1 89 ? 7.075 -11.303 -7.071 1.00 80.38 89 PRO A O 1
ATOM 674 N N . THR A 1 90 ? 8.124 -13.102 -7.938 1.00 86.62 90 THR A N 1
ATOM 675 C CA . THR A 1 90 ? 9.108 -12.342 -8.714 1.00 86.62 90 THR A CA 1
ATOM 676 C C . THR A 1 90 ? 8.533 -12.045 -10.088 1.00 86.62 90 THR A C 1
ATOM 678 O O . THR A 1 90 ? 8.059 -12.950 -10.773 1.00 86.62 90 THR A O 1
ATOM 681 N N . ILE A 1 91 ? 8.582 -10.783 -10.500 1.00 88.38 91 ILE A N 1
ATOM 682 C CA . ILE A 1 91 ? 8.014 -10.354 -11.777 1.00 88.38 91 ILE A CA 1
ATOM 683 C C . ILE A 1 91 ? 9.045 -10.514 -12.893 1.00 88.38 91 ILE A C 1
ATOM 685 O O . ILE A 1 91 ? 10.166 -10.014 -12.792 1.00 88.38 91 ILE A O 1
ATOM 689 N N . THR A 1 92 ? 8.644 -11.158 -13.987 1.00 89.06 92 THR A N 1
ATOM 690 C CA . THR A 1 92 ? 9.412 -11.225 -15.235 1.00 89.06 92 THR A CA 1
ATOM 691 C C . THR A 1 92 ? 8.800 -10.333 -16.316 1.00 89.06 92 THR A C 1
ATOM 693 O O . THR A 1 92 ? 7.708 -9.779 -16.170 1.00 89.06 92 THR A O 1
ATOM 696 N N . LEU A 1 93 ? 9.519 -10.188 -17.432 1.00 90.19 93 LEU A N 1
ATOM 697 C CA . LEU A 1 93 ? 9.076 -9.398 -18.582 1.00 90.19 93 LEU A CA 1
ATOM 698 C C . LEU A 1 93 ? 7.808 -9.949 -19.248 1.00 90.19 93 LEU A C 1
ATOM 700 O O . LEU A 1 93 ? 7.096 -9.187 -19.891 1.00 90.19 93 LEU A O 1
ATOM 704 N N . ASP A 1 94 ? 7.495 -11.230 -19.061 1.00 90.38 94 ASP A N 1
ATOM 705 C CA . ASP A 1 94 ? 6.351 -11.897 -19.697 1.00 90.38 94 ASP A CA 1
ATOM 706 C C . ASP A 1 94 ? 5.002 -11.418 -19.137 1.00 90.38 94 ASP A C 1
ATOM 708 O O . ASP A 1 94 ? 3.957 -11.575 -19.764 1.00 90.38 94 ASP A O 1
ATOM 712 N N . HIS A 1 95 ? 5.017 -10.812 -17.947 1.00 88.19 95 HIS A N 1
ATOM 713 C CA . HIS A 1 95 ? 3.821 -10.325 -17.262 1.00 88.19 95 HIS A CA 1
ATOM 714 C C . HIS A 1 95 ? 3.499 -8.858 -17.560 1.00 88.19 95 HIS A C 1
ATOM 716 O O . HIS A 1 95 ? 2.486 -8.344 -17.079 1.00 88.19 95 HIS A O 1
ATOM 722 N N . VAL A 1 96 ? 4.355 -8.160 -18.311 1.00 93.38 96 VAL A N 1
ATOM 723 C CA . VAL A 1 96 ? 4.254 -6.714 -18.524 1.00 93.38 96 VAL A CA 1
ATOM 724 C C . VAL A 1 96 ? 4.334 -6.354 -19.999 1.00 93.38 96 VAL A C 1
ATOM 726 O O . VAL A 1 96 ? 5.091 -6.925 -20.774 1.00 93.38 96 VAL A O 1
ATOM 729 N N . SER A 1 97 ? 3.567 -5.342 -20.393 1.00 94.94 97 SER A N 1
ATOM 730 C CA . SER A 1 97 ? 3.662 -4.761 -21.731 1.00 94.94 97 SER A CA 1
ATOM 731 C C . SER A 1 97 ? 4.636 -3.590 -21.703 1.00 94.94 97 SER A C 1
ATOM 733 O O . SER A 1 97 ? 4.440 -2.630 -20.955 1.00 94.94 97 SER A O 1
ATOM 735 N N . VAL A 1 98 ? 5.690 -3.657 -22.515 1.00 95.88 98 VAL A N 1
ATOM 736 C CA . VAL A 1 98 ? 6.744 -2.637 -22.567 1.00 95.88 98 VAL A CA 1
ATOM 737 C C . VAL A 1 98 ? 6.613 -1.820 -23.847 1.00 95.88 98 VAL A C 1
ATOM 739 O O . VAL A 1 98 ? 6.619 -2.367 -24.946 1.00 95.88 98 VAL A O 1
ATOM 742 N N . SER A 1 99 ? 6.526 -0.500 -23.707 1.00 96.25 99 SER A N 1
ATOM 743 C CA . SER A 1 99 ? 6.578 0.454 -24.812 1.00 96.25 99 SER A CA 1
ATOM 744 C C . SER A 1 99 ? 7.778 1.381 -24.654 1.00 96.25 99 SER A C 1
ATOM 746 O O . SER A 1 99 ? 8.187 1.713 -23.540 1.00 96.25 99 SER A O 1
ATOM 748 N N . PHE A 1 100 ? 8.347 1.810 -25.777 1.00 95.12 100 PHE A N 1
ATOM 749 C CA . PHE A 1 100 ? 9.489 2.714 -25.797 1.00 95.12 100 PHE A CA 1
ATOM 750 C C . PHE A 1 100 ? 9.080 4.076 -26.333 1.00 95.12 100 PHE A C 1
ATOM 752 O O . PHE A 1 100 ? 8.428 4.194 -27.369 1.00 95.12 100 PHE A O 1
ATOM 759 N N . ALA A 1 101 ? 9.534 5.115 -25.650 1.00 92.94 101 ALA A N 1
ATOM 760 C CA . ALA A 1 101 ? 9.309 6.498 -26.020 1.00 92.94 101 ALA A CA 1
ATOM 761 C C . ALA A 1 101 ? 10.629 7.277 -26.002 1.00 92.94 101 ALA A C 1
ATOM 763 O O . ALA A 1 101 ? 11.680 6.796 -25.564 1.00 92.94 101 ALA A O 1
ATOM 764 N N . ARG A 1 102 ? 10.586 8.518 -26.480 1.00 90.62 102 ARG A N 1
ATOM 765 C CA . ARG A 1 102 ? 11.697 9.459 -26.307 1.00 90.62 102 ARG A CA 1
ATOM 766 C C . ARG A 1 102 ? 11.696 9.988 -24.877 1.00 90.62 102 ARG A C 1
ATOM 768 O O . ARG A 1 102 ? 10.633 10.207 -24.294 1.00 90.62 102 ARG A O 1
ATOM 775 N N . SER A 1 103 ? 12.879 10.165 -24.298 1.00 85.19 103 SER A N 1
ATOM 776 C CA . SER A 1 103 ? 13.005 10.799 -22.986 1.00 85.19 103 SER A CA 1
ATOM 777 C C . SER A 1 103 ? 12.744 12.303 -23.099 1.00 85.19 103 SER A C 1
ATOM 779 O O . SER A 1 103 ? 13.128 12.942 -24.075 1.00 85.19 103 SER A O 1
ATOM 781 N N . GLY A 1 104 ? 12.055 12.874 -22.109 1.00 82.69 104 GLY A N 1
ATOM 782 C CA . GLY A 1 104 ? 11.872 14.320 -22.004 1.00 82.69 104 GLY A CA 1
ATOM 783 C C . GLY A 1 104 ? 13.070 14.929 -21.283 1.00 82.69 104 GLY A C 1
ATOM 784 O O . GLY A 1 104 ? 13.321 14.586 -20.132 1.00 82.69 104 GLY A O 1
ATOM 785 N N . GLY A 1 105 ? 13.826 15.798 -21.947 1.00 82.19 105 GLY A N 1
ATOM 786 C CA . GLY A 1 105 ? 14.973 16.485 -21.352 1.00 82.19 105 GLY A CA 1
ATOM 787 C C . GLY A 1 105 ? 15.500 17.604 -22.254 1.00 82.19 105 GLY A C 1
ATOM 788 O O . GLY A 1 105 ? 15.162 17.626 -23.441 1.00 82.19 105 GLY A O 1
ATOM 789 N N . PRO A 1 106 ? 16.297 18.547 -21.714 1.00 80.25 106 PRO A N 1
ATOM 790 C CA . PRO A 1 106 ? 16.895 19.619 -22.504 1.00 80.25 106 PRO A CA 1
ATOM 791 C C . PRO A 1 106 ? 17.731 19.013 -23.639 1.00 80.25 106 PRO A C 1
ATOM 793 O O . PRO A 1 106 ? 18.490 18.065 -23.432 1.00 80.25 106 PRO A O 1
ATOM 796 N N . GLY A 1 107 ? 17.492 19.509 -24.854 1.00 75.94 107 GLY A N 1
ATOM 797 C CA . GLY A 1 107 ? 17.869 18.861 -26.108 1.00 75.94 107 GLY A CA 1
ATOM 798 C C . GLY A 1 107 ? 19.342 18.456 -26.219 1.00 75.94 107 GLY A C 1
ATOM 799 O O . GLY A 1 107 ? 20.245 19.128 -25.731 1.00 75.94 107 GLY A O 1
ATOM 800 N N . GLY A 1 108 ? 19.570 17.347 -26.923 1.00 79.50 108 GLY A N 1
ATOM 801 C CA . GLY A 1 108 ? 20.890 16.808 -27.240 1.00 79.50 108 GLY A CA 1
ATOM 802 C C . GLY A 1 108 ? 20.789 15.700 -28.289 1.00 79.50 108 GLY A C 1
ATOM 803 O O . GLY A 1 108 ? 19.693 15.219 -28.592 1.00 79.50 108 GLY A O 1
ATOM 804 N N . GLN A 1 109 ? 21.926 15.270 -28.849 1.00 77.81 109 GLN A N 1
ATOM 805 C CA . GLN A 1 109 ? 21.933 14.275 -29.933 1.00 77.81 109 GLN A CA 1
ATOM 806 C C . GLN A 1 109 ? 21.227 12.964 -29.552 1.00 77.81 109 GLN A C 1
ATOM 808 O O . GLN A 1 109 ? 20.493 12.406 -30.366 1.00 77.81 109 GLN A O 1
ATOM 813 N N . ASN A 1 110 ? 21.395 12.505 -28.309 1.00 73.88 110 ASN A N 1
ATOM 814 C CA . ASN A 1 110 ? 20.815 11.242 -27.848 1.00 73.88 110 ASN A CA 1
ATOM 815 C C . ASN A 1 110 ? 19.310 11.348 -27.545 1.00 73.88 110 ASN A C 1
ATOM 817 O O . ASN A 1 110 ? 18.574 10.408 -27.830 1.00 73.88 110 ASN A O 1
ATOM 821 N N . VAL A 1 111 ? 18.844 12.489 -27.025 1.00 81.12 111 VAL A N 1
ATOM 822 C CA . VAL A 1 111 ? 17.439 12.715 -26.625 1.00 81.12 111 VAL A CA 1
ATOM 823 C C . VAL A 1 111 ? 16.510 12.734 -27.843 1.00 81.12 111 VAL A C 1
ATOM 825 O O . VAL A 1 111 ? 15.432 12.145 -27.825 1.00 81.12 111 VAL A O 1
ATOM 828 N N . ASN A 1 112 ? 16.955 13.356 -28.938 1.00 81.81 112 ASN A N 1
ATOM 829 C CA . ASN A 1 112 ? 16.133 13.506 -30.141 1.00 81.81 112 ASN A CA 1
ATOM 830 C C . ASN A 1 112 ? 16.125 12.260 -31.037 1.00 81.81 112 ASN A C 1
ATOM 832 O O . ASN A 1 112 ? 15.205 12.101 -31.840 1.00 81.81 112 ASN A O 1
ATOM 836 N N . LYS A 1 113 ? 17.140 11.393 -30.929 1.00 82.25 113 LYS A N 1
ATOM 837 C CA . LYS A 1 113 ? 17.328 10.252 -31.837 1.00 82.25 113 LYS A CA 1
ATOM 838 C C . LYS A 1 113 ? 16.959 8.904 -31.222 1.00 82.25 113 LYS A C 1
ATOM 840 O O . LYS A 1 113 ? 16.461 8.050 -31.946 1.00 82.25 113 LYS A O 1
ATOM 845 N N . VAL A 1 114 ? 17.194 8.690 -29.925 1.00 87.44 114 VAL A N 1
ATOM 846 C CA . VAL A 1 114 ? 17.090 7.354 -29.317 1.00 87.44 114 VAL A CA 1
ATOM 847 C C . VAL A 1 114 ? 15.883 7.262 -28.385 1.00 87.44 114 VAL A C 1
ATOM 849 O O . VAL A 1 114 ? 15.759 8.017 -27.421 1.00 87.44 114 VAL A O 1
ATOM 852 N N . ASN A 1 115 ? 15.013 6.281 -28.638 1.00 90.69 115 ASN A N 1
ATOM 853 C CA . ASN A 1 115 ? 13.865 5.969 -27.785 1.00 90.69 115 ASN A CA 1
ATOM 854 C C . ASN A 1 115 ? 14.335 5.218 -26.532 1.00 90.69 115 ASN A C 1
ATOM 856 O O . ASN A 1 115 ? 14.283 3.991 -26.470 1.00 90.69 115 ASN A O 1
ATOM 860 N N . THR A 1 116 ? 14.887 5.948 -25.566 1.00 92.50 116 THR A N 1
ATOM 861 C CA . THR A 1 116 ? 15.440 5.368 -24.333 1.00 92.50 116 THR A CA 1
ATOM 862 C C . THR A 1 116 ? 14.424 5.279 -23.201 1.00 92.50 116 THR A C 1
ATOM 864 O O . THR A 1 116 ? 14.613 4.456 -22.307 1.00 92.50 116 THR A O 1
ATOM 867 N N . LYS A 1 117 ? 13.355 6.086 -23.218 1.00 94.19 117 LYS A N 1
ATOM 868 C CA . LYS A 1 117 ? 12.311 6.047 -22.190 1.00 94.19 117 LYS A CA 1
ATOM 869 C C . LYS A 1 117 ? 11.536 4.742 -22.300 1.00 94.19 117 LYS A C 1
ATOM 871 O O . LYS A 1 117 ? 11.121 4.361 -23.390 1.00 94.19 117 LYS A O 1
ATOM 876 N N . VAL A 1 118 ? 11.318 4.102 -21.160 1.00 96.44 118 VAL A N 1
ATOM 877 C CA . VAL A 1 118 ? 10.517 2.883 -21.047 1.00 96.44 118 VAL A CA 1
ATOM 878 C C . VAL A 1 118 ? 9.214 3.233 -20.352 1.00 96.44 118 VAL A C 1
ATOM 880 O O . VAL A 1 118 ? 9.249 3.780 -19.254 1.00 96.44 118 VAL A O 1
ATOM 883 N N . ASP A 1 119 ? 8.092 2.918 -20.991 1.00 95.56 119 ASP A N 1
ATOM 884 C CA . ASP A 1 119 ? 6.747 2.981 -20.429 1.00 95.56 119 ASP A CA 1
ATOM 885 C C . ASP A 1 119 ? 6.221 1.543 -20.301 1.00 95.56 119 ASP A C 1
ATOM 887 O O . ASP A 1 119 ? 5.927 0.873 -21.290 1.00 95.56 119 ASP A O 1
ATOM 891 N N . MET A 1 120 ? 6.146 1.052 -19.069 1.00 95.69 120 MET A N 1
ATOM 892 C CA . MET A 1 120 ? 5.719 -0.296 -18.706 1.00 95.69 120 MET A CA 1
ATOM 893 C C . MET A 1 120 ? 4.275 -0.277 -18.212 1.00 95.69 120 MET A C 1
ATOM 895 O O . MET A 1 120 ? 3.900 0.564 -17.391 1.00 95.69 120 MET A O 1
ATOM 899 N N . ARG A 1 121 ? 3.469 -1.214 -18.705 1.00 95.38 121 ARG A N 1
ATOM 900 C CA . ARG A 1 121 ? 2.074 -1.402 -18.308 1.00 95.38 121 ARG A CA 1
ATOM 901 C C . ARG A 1 121 ? 1.889 -2.783 -17.705 1.00 95.38 121 ARG A C 1
ATOM 903 O O . ARG A 1 121 ? 2.294 -3.779 -18.303 1.00 95.38 121 ARG A O 1
ATOM 910 N N . PHE A 1 122 ? 1.256 -2.828 -16.542 1.00 95.06 122 PHE A N 1
ATOM 911 C CA . PHE A 1 122 ? 0.939 -4.058 -15.830 1.00 95.06 122 PHE A CA 1
ATOM 912 C C . PHE A 1 122 ? -0.563 -4.132 -15.556 1.00 95.06 122 PHE A C 1
ATOM 914 O O . PHE A 1 122 ? -1.112 -3.248 -14.897 1.00 95.06 122 PHE A O 1
ATOM 921 N N . ASN A 1 123 ? -1.234 -5.171 -16.050 1.00 93.81 123 ASN A N 1
ATOM 922 C CA . ASN A 1 123 ? -2.654 -5.381 -15.785 1.00 93.81 123 ASN A CA 1
ATOM 923 C C . ASN A 1 123 ? -2.830 -6.125 -14.454 1.00 93.81 123 ASN A C 1
ATOM 925 O O . ASN A 1 123 ? -2.545 -7.315 -14.344 1.00 93.81 123 ASN A O 1
ATOM 929 N N . ILE A 1 124 ? -3.303 -5.404 -13.433 1.00 92.50 124 ILE A N 1
ATOM 930 C CA . ILE A 1 124 ? -3.431 -5.942 -12.072 1.00 92.50 124 ILE A CA 1
ATOM 931 C C . ILE A 1 124 ? -4.593 -6.939 -11.975 1.00 92.50 124 ILE A C 1
ATOM 933 O O . ILE A 1 124 ? -4.532 -7.880 -11.185 1.00 92.50 124 ILE A O 1
ATOM 937 N N . LYS A 1 125 ? -5.669 -6.739 -12.747 1.00 88.56 125 LYS A N 1
ATOM 938 C CA . LYS A 1 125 ? -6.883 -7.564 -12.651 1.00 88.56 125 LYS A CA 1
ATOM 939 C C . LYS A 1 125 ? -6.642 -8.970 -13.189 1.00 88.56 125 LYS A C 1
ATOM 941 O O . LYS A 1 125 ? -7.044 -9.936 -12.540 1.00 88.56 125 LYS A O 1
ATOM 946 N N . ASP A 1 126 ? -5.917 -9.062 -14.299 1.00 89.38 126 ASP A N 1
ATOM 947 C CA . ASP A 1 126 ? -5.664 -10.319 -15.012 1.00 89.38 126 ASP A CA 1
ATOM 948 C C . ASP A 1 126 ? -4.504 -11.135 -14.407 1.00 89.38 126 ASP A C 1
ATOM 950 O O . ASP A 1 126 ? -4.255 -12.275 -14.802 1.00 89.38 126 ASP A O 1
ATOM 954 N N . ALA A 1 127 ? -3.801 -10.587 -13.410 1.00 88.00 127 ALA A N 1
ATOM 955 C CA . ALA A 1 127 ? -2.704 -11.260 -12.722 1.00 88.00 127 ALA A CA 1
ATOM 956 C C . ALA A 1 127 ? -3.213 -12.372 -11.780 1.00 88.00 127 ALA A C 1
ATOM 958 O O . ALA A 1 127 ? -3.424 -12.151 -10.587 1.00 88.00 127 ALA A O 1
ATOM 959 N N . TYR A 1 128 ? -3.392 -13.584 -12.315 1.00 85.50 128 TYR A N 1
ATOM 960 C CA . TYR A 1 128 ? -3.850 -14.770 -11.569 1.00 85.50 128 TYR A CA 1
ATOM 961 C C . TYR A 1 128 ? -2.844 -15.274 -10.522 1.00 85.50 128 TYR A C 1
ATOM 963 O O . TYR A 1 128 ? -3.233 -15.880 -9.530 1.00 85.50 128 TYR A O 1
ATOM 971 N N . TRP A 1 129 ? -1.552 -15.019 -10.734 1.00 87.12 129 TRP A N 1
ATOM 972 C CA . TRP A 1 129 ? -0.471 -15.407 -9.825 1.00 87.12 129 TRP A CA 1
ATOM 973 C C . TRP A 1 129 ? -0.380 -14.508 -8.585 1.00 87.12 129 TRP A C 1
ATOM 975 O O . TRP A 1 129 ? 0.379 -14.803 -7.664 1.00 87.12 129 TRP A O 1
ATOM 985 N N . LEU A 1 130 ? -1.136 -13.405 -8.548 1.00 88.25 130 LEU A N 1
ATOM 986 C CA . LEU A 1 130 ? -1.137 -12.462 -7.442 1.00 88.25 130 LEU A CA 1
ATOM 987 C C . LEU A 1 130 ? -2.381 -12.652 -6.567 1.00 88.25 130 LEU A C 1
ATOM 989 O O . LEU A 1 130 ? -3.518 -12.599 -7.044 1.00 88.25 130 LEU A O 1
ATOM 993 N N . SER A 1 131 ? -2.170 -12.804 -5.256 1.00 88.25 131 SER A N 1
ATOM 994 C CA . SER A 1 131 ? -3.267 -12.900 -4.287 1.00 88.25 131 SER A CA 1
ATOM 995 C C . SER A 1 131 ? -4.219 -11.704 -4.405 1.00 88.25 131 SER A C 1
ATOM 997 O O . SER A 1 131 ? -3.794 -10.560 -4.595 1.00 88.25 131 SER A O 1
ATOM 999 N N . GLU A 1 132 ? -5.520 -11.956 -4.259 1.00 88.06 132 GLU A N 1
ATOM 1000 C CA . GLU A 1 132 ? -6.568 -10.929 -4.321 1.00 88.06 132 GLU A CA 1
ATOM 1001 C C . GLU A 1 132 ? -6.309 -9.779 -3.339 1.00 88.06 132 GLU A C 1
ATOM 1003 O O . GLU A 1 132 ? -6.429 -8.610 -3.700 1.00 88.06 132 GLU A O 1
ATOM 1008 N N . ARG A 1 133 ? -5.820 -10.097 -2.133 1.00 86.69 133 ARG A N 1
ATOM 1009 C CA . ARG A 1 133 ? -5.426 -9.098 -1.131 1.00 86.69 133 ARG A CA 1
ATOM 1010 C C . ARG A 1 133 ? -4.361 -8.138 -1.657 1.00 86.69 133 ARG A C 1
ATOM 1012 O O . ARG A 1 133 ? -4.430 -6.939 -1.388 1.00 86.69 133 ARG A O 1
ATOM 1019 N N . VAL A 1 134 ? -3.354 -8.663 -2.354 1.00 89.75 134 VAL A N 1
ATOM 1020 C CA . VAL A 1 134 ? -2.247 -7.853 -2.875 1.00 89.75 134 VAL A CA 1
ATOM 1021 C C . VAL A 1 134 ? -2.730 -7.026 -4.063 1.00 89.75 134 VAL A C 1
ATOM 1023 O O . VAL A 1 134 ? -2.457 -5.830 -4.100 1.00 89.75 134 VAL A O 1
ATOM 1026 N N . ARG A 1 135 ? -3.538 -7.606 -4.963 1.00 91.12 135 ARG A N 1
ATOM 1027 C CA . ARG A 1 135 ? -4.189 -6.874 -6.066 1.00 91.12 135 ARG A CA 1
ATOM 1028 C C . ARG A 1 135 ? -5.001 -5.682 -5.558 1.00 91.12 135 ARG A C 1
ATOM 1030 O O . ARG A 1 135 ? -4.792 -4.555 -6.005 1.00 91.12 135 ARG A O 1
ATOM 1037 N N . ASP A 1 136 ? -5.860 -5.910 -4.569 1.00 91.12 136 ASP A N 1
ATOM 1038 C CA . ASP A 1 136 ? -6.682 -4.868 -3.952 1.00 91.12 136 ASP A CA 1
ATOM 1039 C C . ASP A 1 136 ? -5.842 -3.784 -3.267 1.00 91.12 136 ASP A C 1
ATOM 1041 O O . ASP A 1 136 ? -6.132 -2.592 -3.400 1.00 91.12 136 ASP A O 1
ATOM 1045 N N . LYS A 1 137 ? -4.777 -4.168 -2.557 1.00 91.38 137 LYS A N 1
ATOM 1046 C CA . LYS A 1 137 ? -3.861 -3.203 -1.940 1.00 91.38 137 LYS A CA 1
ATOM 1047 C C . LYS A 1 137 ? -3.137 -2.350 -2.974 1.00 91.38 137 LYS A C 1
ATOM 1049 O O . LYS A 1 137 ? -3.062 -1.140 -2.782 1.00 91.38 137 LYS A O 1
ATOM 1054 N N . ILE A 1 138 ? -2.640 -2.936 -4.065 1.00 93.06 138 ILE A N 1
ATOM 1055 C CA . ILE A 1 138 ? -1.991 -2.173 -5.143 1.00 93.06 138 ILE A CA 1
ATOM 1056 C C . ILE A 1 138 ? -2.984 -1.166 -5.733 1.00 93.06 138 ILE A C 1
ATOM 1058 O O . ILE A 1 138 ? -2.641 0.005 -5.892 1.00 93.06 138 ILE A O 1
ATOM 1062 N N . LEU A 1 139 ? -4.232 -1.586 -5.976 1.00 92.62 139 LEU A N 1
ATOM 1063 C CA . LEU A 1 139 ? -5.298 -0.701 -6.461 1.00 92.62 139 LEU A CA 1
ATOM 1064 C C . LEU A 1 139 ? -5.565 0.479 -5.512 1.00 92.62 139 LEU A C 1
ATOM 1066 O O . LEU A 1 139 ? -5.855 1.586 -5.966 1.00 92.62 139 LEU A O 1
ATOM 1070 N N . GLN A 1 140 ? -5.452 0.265 -4.200 1.00 92.19 140 GLN A N 1
ATOM 1071 C CA . GLN A 1 140 ? -5.620 1.315 -3.193 1.00 92.19 140 GLN A CA 1
ATOM 1072 C C . GLN A 1 140 ? -4.398 2.237 -3.077 1.00 92.19 140 GLN A C 1
ATOM 1074 O O . GLN A 1 140 ? -4.567 3.455 -2.973 1.00 92.19 140 GLN A O 1
ATOM 1079 N N . MET A 1 141 ? -3.187 1.674 -3.090 1.00 92.12 141 MET A N 1
ATOM 1080 C CA . MET A 1 141 ? -1.927 2.406 -2.925 1.00 92.12 141 MET A CA 1
ATOM 1081 C C . MET A 1 141 ? -1.613 3.271 -4.148 1.00 92.12 141 MET A C 1
ATOM 1083 O O . MET A 1 141 ? -1.376 4.470 -4.021 1.00 92.12 141 MET A O 1
ATOM 1087 N N . GLU A 1 142 ? -1.691 2.688 -5.344 1.00 93.69 142 GLU A N 1
ATOM 1088 C CA . GLU A 1 142 ? -1.249 3.309 -6.596 1.00 93.69 142 GLU A CA 1
ATOM 1089 C C . GLU A 1 142 ? -2.413 3.874 -7.426 1.00 93.69 142 GLU A C 1
ATOM 1091 O O . GLU A 1 142 ? -2.302 4.040 -8.639 1.00 93.69 142 GLU A O 1
ATOM 1096 N N . LYS A 1 143 ? -3.531 4.236 -6.783 1.00 92.62 143 LYS A N 1
ATOM 1097 C CA . LYS A 1 143 ? -4.754 4.737 -7.446 1.00 92.62 143 LYS A CA 1
ATOM 1098 C C . LYS A 1 143 ? -4.519 5.857 -8.472 1.00 92.62 143 LYS A C 1
ATOM 1100 O O . LYS A 1 143 ? -5.273 5.986 -9.427 1.00 92.62 143 LYS A O 1
ATOM 1105 N N . ASN A 1 144 ? -3.483 6.676 -8.275 1.00 92.56 144 ASN A N 1
ATOM 1106 C CA . ASN A 1 144 ? -3.165 7.817 -9.139 1.00 92.56 144 ASN A CA 1
ATOM 1107 C C . ASN A 1 144 ? -2.462 7.407 -10.444 1.00 92.56 144 ASN A C 1
ATOM 1109 O O . ASN A 1 144 ? -2.436 8.187 -11.391 1.00 92.56 144 ASN A O 1
ATOM 1113 N N . ARG A 1 145 ? -1.857 6.216 -10.481 1.00 92.44 145 ARG A N 1
ATOM 1114 C CA . ARG A 1 145 ? -1.070 5.696 -11.611 1.00 92.44 145 ARG A CA 1
ATOM 1115 C C . ARG A 1 145 ? -1.797 4.591 -12.378 1.00 92.44 145 ARG A C 1
ATOM 1117 O O . ARG A 1 145 ? -1.215 3.994 -13.284 1.00 92.44 145 ARG A O 1
ATOM 1124 N N . ILE A 1 146 ? -3.044 4.316 -12.002 1.00 94.50 146 ILE A N 1
ATOM 1125 C CA . ILE A 1 146 ? -3.871 3.256 -12.568 1.00 94.50 146 ILE A CA 1
ATOM 1126 C C . ILE A 1 146 ? -4.855 3.846 -13.581 1.00 94.50 146 ILE A C 1
ATOM 1128 O O . ILE A 1 146 ? -5.537 4.837 -13.314 1.00 94.50 146 ILE A O 1
ATOM 1132 N N . ASN A 1 147 ? -4.934 3.218 -14.751 1.00 93.12 147 ASN A N 1
ATOM 1133 C CA . ASN A 1 147 ? -5.897 3.557 -15.795 1.00 93.12 147 ASN A CA 1
ATOM 1134 C C . ASN A 1 147 ? -7.303 3.036 -15.453 1.00 93.12 147 ASN A C 1
ATOM 1136 O O . ASN A 1 147 ? -7.479 2.178 -14.590 1.00 93.12 147 ASN A O 1
ATOM 1140 N N . LYS A 1 148 ? -8.324 3.494 -16.190 1.00 89.50 148 LYS A N 1
ATOM 1141 C CA . LYS A 1 148 ? -9.718 3.027 -16.030 1.00 89.50 148 LYS A CA 1
ATOM 1142 C C . LYS A 1 148 ? -9.857 1.509 -16.187 1.00 89.50 148 LYS A C 1
ATOM 1144 O O . LYS A 1 148 ? -10.665 0.887 -15.500 1.00 89.50 148 LYS A O 1
ATOM 1149 N N . ASP A 1 149 ? -9.020 0.926 -17.035 1.00 88.38 149 ASP A N 1
ATOM 1150 C CA . ASP A 1 149 ? -9.017 -0.508 -17.315 1.00 88.38 149 ASP A CA 1
ATOM 1151 C C . ASP A 1 149 ? -8.416 -1.326 -16.156 1.00 88.38 149 ASP A C 1
ATOM 1153 O O . ASP A 1 149 ? -8.728 -2.505 -15.998 1.00 88.38 149 ASP A O 1
ATOM 1157 N N . GLY A 1 150 ? -7.685 -0.689 -15.231 1.00 89.81 150 GLY A N 1
ATOM 1158 C CA . GLY A 1 150 ? -6.992 -1.357 -14.121 1.00 89.81 150 GLY A CA 1
ATOM 1159 C C . GLY A 1 150 ? -5.520 -1.662 -14.405 1.00 89.81 150 GLY A C 1
ATOM 1160 O O . GLY A 1 150 ? -4.918 -2.479 -13.711 1.00 89.81 150 GLY A O 1
ATOM 1161 N N . GLU A 1 151 ? -4.941 -1.011 -15.416 1.00 93.88 151 GLU A N 1
ATOM 1162 C CA . GLU A 1 151 ? -3.517 -1.103 -15.737 1.00 93.88 151 GLU A CA 1
ATOM 1163 C C . GLU A 1 151 ? -2.701 -0.108 -14.908 1.00 93.88 151 GLU A C 1
ATOM 1165 O O . GLU A 1 151 ? -2.994 1.089 -14.913 1.00 93.88 151 GLU A O 1
ATOM 1170 N N . LEU A 1 152 ? -1.649 -0.585 -14.249 1.00 94.88 152 LEU A N 1
ATOM 1171 C CA . LEU A 1 152 ? -0.636 0.242 -13.604 1.00 94.88 152 LEU A CA 1
ATOM 1172 C C . LEU A 1 152 ? 0.416 0.666 -14.627 1.00 94.88 152 LEU A C 1
ATOM 1174 O O . LEU A 1 152 ? 1.029 -0.183 -15.277 1.00 94.88 152 LEU A O 1
ATOM 1178 N N . VAL A 1 153 ? 0.650 1.974 -14.741 1.00 94.94 153 VAL A N 1
ATOM 1179 C CA . VAL A 1 153 ? 1.652 2.533 -15.657 1.00 94.94 153 VAL A CA 1
ATOM 1180 C C . VAL A 1 153 ? 2.899 2.979 -14.888 1.00 94.94 153 VAL A C 1
ATOM 1182 O O . VAL A 1 153 ? 2.840 3.773 -13.941 1.00 94.94 153 VAL A O 1
ATOM 1185 N N . ILE A 1 154 ? 4.061 2.480 -15.308 1.00 95.19 154 ILE A N 1
ATOM 1186 C CA . ILE A 1 154 ? 5.369 2.787 -14.723 1.00 95.19 154 ILE A CA 1
ATOM 1187 C C . ILE A 1 154 ? 6.317 3.243 -15.821 1.00 95.19 154 ILE A C 1
ATOM 1189 O O . ILE A 1 154 ? 6.566 2.514 -16.771 1.00 95.19 154 ILE A O 1
ATOM 1193 N N . SER A 1 155 ? 6.887 4.435 -15.673 1.00 94.88 155 SER A N 1
ATOM 1194 C CA . SER A 1 155 ? 7.867 4.963 -16.620 1.00 94.88 155 SER A CA 1
ATOM 1195 C C . SER A 1 155 ? 9.264 5.058 -16.003 1.00 94.88 155 SER A C 1
ATOM 1197 O O . SER A 1 155 ? 9.397 5.483 -14.851 1.00 94.88 155 SER A O 1
ATOM 1199 N N . SER A 1 156 ? 10.311 4.750 -16.773 1.00 95.88 156 SER A N 1
ATOM 1200 C CA . SER A 1 156 ? 11.708 4.969 -16.374 1.00 95.88 156 SER A CA 1
ATOM 1201 C C . SER A 1 156 ? 12.546 5.643 -17.466 1.00 95.88 156 SER A C 1
ATOM 1203 O O . SER A 1 156 ? 12.472 5.300 -18.648 1.00 95.88 156 SER A O 1
ATOM 1205 N N . THR A 1 157 ? 13.362 6.613 -17.042 1.00 93.69 157 THR A N 1
ATOM 1206 C CA . THR A 1 157 ? 14.315 7.383 -17.863 1.00 93.69 157 THR A CA 1
ATOM 1207 C C . THR A 1 157 ? 15.664 7.571 -17.156 1.00 93.69 157 THR A C 1
ATOM 1209 O O . THR A 1 157 ? 16.354 8.560 -17.395 1.00 93.69 157 THR A O 1
ATOM 1212 N N . LYS A 1 158 ? 16.027 6.673 -16.231 1.00 91.81 158 LYS A N 1
ATOM 1213 C CA . LYS A 1 158 ? 17.194 6.833 -15.341 1.00 91.81 158 LYS A CA 1
ATOM 1214 C C . LYS A 1 158 ? 18.532 6.749 -16.077 1.00 91.81 158 LYS A C 1
ATOM 1216 O O . LYS A 1 158 ? 19.486 7.434 -15.725 1.00 91.81 158 LYS A O 1
ATOM 1221 N N . THR A 1 159 ? 18.612 5.893 -17.089 1.00 91.56 159 THR A N 1
ATOM 1222 C CA . THR A 1 159 ? 19.837 5.571 -17.823 1.00 91.56 159 THR A CA 1
ATOM 1223 C C . THR A 1 159 ? 19.703 5.898 -19.309 1.00 91.56 159 THR A C 1
ATOM 1225 O O . THR A 1 159 ? 18.607 6.038 -19.854 1.00 91.56 159 THR A O 1
ATOM 1228 N N . ARG A 1 160 ? 20.847 5.992 -19.997 1.00 88.31 160 ARG A N 1
ATOM 1229 C CA . ARG A 1 160 ? 20.910 6.210 -21.453 1.00 88.31 160 ARG A CA 1
ATOM 1230 C C . ARG A 1 160 ? 20.600 4.961 -22.288 1.00 88.31 160 ARG A C 1
ATOM 1232 O O . ARG A 1 160 ? 20.538 5.063 -23.508 1.00 88.31 160 ARG A O 1
ATOM 1239 N N . THR A 1 161 ? 20.476 3.786 -21.670 1.00 92.00 161 THR A N 1
ATOM 1240 C CA . THR A 1 161 ? 20.256 2.511 -22.366 1.00 92.00 161 THR A CA 1
ATOM 1241 C C . THR A 1 161 ? 18.847 1.993 -22.098 1.00 92.00 161 THR A C 1
ATOM 1243 O O . THR A 1 161 ? 18.322 2.119 -20.996 1.00 92.00 161 THR A O 1
ATOM 1246 N N . GLN A 1 162 ? 18.229 1.366 -23.102 1.00 92.75 162 GLN A N 1
ATOM 1247 C CA . GLN A 1 162 ? 16.895 0.773 -22.947 1.00 92.75 162 GLN A CA 1
ATOM 1248 C C . GLN A 1 162 ? 16.900 -0.341 -21.896 1.00 92.75 162 GLN A C 1
ATOM 1250 O O . GLN A 1 162 ? 16.079 -0.325 -20.988 1.00 92.75 162 GLN A O 1
ATOM 1255 N N . LYS A 1 163 ? 17.878 -1.257 -21.958 1.00 94.75 163 LYS A N 1
ATOM 1256 C CA . LYS A 1 163 ? 18.014 -2.370 -21.002 1.00 94.75 163 LYS A CA 1
ATOM 1257 C C . LYS A 1 163 ? 18.106 -1.891 -19.549 1.00 94.75 163 LYS A C 1
ATOM 1259 O O . LYS A 1 163 ? 17.471 -2.478 -18.680 1.00 94.75 163 LYS A O 1
ATOM 1264 N N . GLY A 1 164 ? 18.857 -0.816 -19.292 1.00 95.31 164 GLY A N 1
ATOM 1265 C CA . GLY A 1 164 ? 18.962 -0.238 -17.950 1.00 95.31 164 GLY A CA 1
ATOM 1266 C C . GLY A 1 164 ? 17.628 0.322 -17.455 1.00 95.31 164 GLY A C 1
ATOM 1267 O O . GLY A 1 164 ? 17.250 0.091 -16.311 1.00 95.31 164 GLY A O 1
ATOM 1268 N N . ASN A 1 165 ? 16.875 0.989 -18.332 1.00 95.19 165 ASN A N 1
ATOM 1269 C CA . ASN A 1 165 ? 15.559 1.534 -17.989 1.00 95.19 165 ASN A CA 1
ATOM 1270 C C . ASN A 1 165 ? 14.483 0.452 -17.826 1.00 95.19 165 ASN A C 1
ATOM 1272 O O . ASN A 1 165 ? 13.588 0.621 -17.005 1.00 95.19 165 ASN A O 1
ATOM 1276 N N . ILE A 1 166 ? 14.581 -0.665 -18.554 1.00 95.75 166 ILE A N 1
ATOM 1277 C CA . ILE A 1 166 ? 13.712 -1.834 -18.355 1.00 95.75 166 ILE A CA 1
ATOM 1278 C C . ILE A 1 166 ? 13.941 -2.421 -16.960 1.00 95.75 166 ILE A C 1
ATOM 1280 O O . ILE A 1 166 ? 12.977 -2.626 -16.228 1.00 95.75 166 ILE A O 1
ATOM 1284 N N . GLN A 1 167 ? 15.203 -2.644 -16.577 1.00 95.69 167 GLN A N 1
ATOM 1285 C CA . GLN A 1 167 ? 15.531 -3.201 -15.264 1.00 95.69 167 GLN A CA 1
ATOM 1286 C C . GLN A 1 167 ? 15.060 -2.287 -14.126 1.00 95.69 167 GLN A C 1
ATOM 1288 O O . GLN A 1 167 ? 14.465 -2.766 -13.169 1.00 95.69 167 GLN A O 1
ATOM 1293 N N . ASP A 1 168 ? 15.262 -0.974 -14.255 1.00 96.44 168 ASP A N 1
ATOM 1294 C CA . ASP A 1 168 ? 14.797 0.005 -13.264 1.00 96.44 168 ASP A CA 1
ATOM 1295 C C . ASP A 1 168 ? 13.260 0.068 -13.179 1.00 96.44 168 ASP A C 1
ATOM 1297 O O . ASP A 1 168 ? 12.700 0.238 -12.099 1.00 96.44 168 ASP A O 1
ATOM 1301 N N . ALA A 1 169 ? 12.551 -0.088 -14.303 1.00 96.12 169 ALA A N 1
ATOM 1302 C CA . ALA A 1 169 ? 11.091 -0.167 -14.300 1.00 96.12 169 ALA A CA 1
ATOM 1303 C C . ALA A 1 169 ? 10.579 -1.453 -13.623 1.00 96.12 169 ALA A C 1
ATOM 1305 O O . ALA A 1 169 ? 9.613 -1.382 -12.862 1.00 96.12 169 ALA A O 1
ATOM 1306 N N . LEU A 1 170 ? 11.240 -2.595 -13.855 1.00 95.25 170 LEU A N 1
ATOM 1307 C CA . LEU A 1 170 ? 10.940 -3.858 -13.171 1.00 95.25 170 LEU A CA 1
ATOM 1308 C C . LEU A 1 170 ? 11.200 -3.766 -11.665 1.00 95.25 170 LEU A C 1
ATOM 1310 O O . LEU A 1 170 ? 10.366 -4.203 -10.882 1.00 95.25 170 LEU A O 1
ATOM 1314 N N . GLU A 1 171 ? 12.319 -3.169 -11.258 1.00 94.88 171 GLU A N 1
ATOM 1315 C CA . GLU A 1 171 ? 12.672 -2.981 -9.848 1.00 94.88 171 GLU A CA 1
ATOM 1316 C C . GLU A 1 171 ? 11.617 -2.136 -9.124 1.00 94.88 171 GLU A C 1
ATOM 1318 O O . GLU A 1 171 ? 11.070 -2.567 -8.112 1.00 94.88 171 GLU A O 1
ATOM 1323 N N . LYS A 1 172 ? 11.213 -1.002 -9.709 1.00 94.81 172 LYS A N 1
ATOM 1324 C CA . LYS A 1 172 ? 10.113 -0.174 -9.183 1.00 94.81 172 LYS A CA 1
ATOM 1325 C C . LYS A 1 172 ? 8.794 -0.932 -9.082 1.00 94.81 172 LYS A C 1
ATOM 1327 O O . LYS A 1 172 ? 8.035 -0.727 -8.138 1.00 94.81 172 LYS A O 1
ATOM 1332 N N . LEU A 1 173 ? 8.482 -1.771 -10.070 1.00 94.44 173 LEU A N 1
ATOM 1333 C CA . LEU A 1 173 ? 7.277 -2.593 -10.029 1.00 94.44 173 LEU A CA 1
ATOM 1334 C C . LEU A 1 173 ? 7.361 -3.616 -8.887 1.00 94.44 173 LEU A C 1
ATOM 1336 O O . LEU A 1 173 ? 6.408 -3.750 -8.121 1.00 94.44 173 LEU A O 1
ATOM 1340 N N . GLN A 1 174 ? 8.507 -4.280 -8.732 1.00 94.12 174 GLN A N 1
ATOM 1341 C CA . GLN A 1 174 ? 8.755 -5.233 -7.654 1.00 94.12 174 GLN A CA 1
ATOM 1342 C C . GLN A 1 174 ? 8.658 -4.560 -6.281 1.00 94.12 174 GLN A C 1
ATOM 1344 O O . GLN A 1 174 ? 8.031 -5.113 -5.386 1.00 94.12 174 GLN A O 1
ATOM 1349 N N . GLU A 1 175 ? 9.199 -3.354 -6.108 1.00 93.62 175 GLU A N 1
ATOM 1350 C CA . GLU A 1 175 ? 9.075 -2.579 -4.867 1.00 93.62 175 GLU A CA 1
ATOM 1351 C C . GLU A 1 175 ? 7.612 -2.301 -4.497 1.00 93.62 175 GLU A C 1
ATOM 1353 O O . GLU A 1 175 ? 7.231 -2.457 -3.336 1.00 93.62 175 GLU A O 1
ATOM 1358 N N . ILE A 1 176 ? 6.771 -1.951 -5.476 1.00 93.19 176 ILE A N 1
ATOM 1359 C CA . ILE A 1 176 ? 5.331 -1.737 -5.261 1.00 93.19 176 ILE A CA 1
ATOM 1360 C C . ILE A 1 176 ? 4.658 -3.035 -4.808 1.00 93.19 176 ILE A C 1
ATOM 1362 O O . ILE A 1 176 ? 3.874 -3.022 -3.856 1.00 93.19 176 ILE A O 1
ATOM 1366 N N . ILE A 1 177 ? 4.978 -4.163 -5.452 1.00 91.62 177 ILE A N 1
ATOM 1367 C CA . ILE A 1 177 ? 4.444 -5.468 -5.048 1.00 91.62 177 ILE A CA 1
ATOM 1368 C C . ILE A 1 177 ? 4.935 -5.843 -3.649 1.00 91.62 177 ILE A C 1
ATOM 1370 O O . ILE A 1 177 ? 4.125 -6.261 -2.826 1.00 91.62 177 ILE A O 1
ATOM 1374 N N . ASN A 1 178 ? 6.213 -5.632 -3.337 1.00 91.44 178 ASN A N 1
ATOM 1375 C CA . ASN A 1 178 ? 6.783 -5.894 -2.016 1.00 91.44 178 ASN A CA 1
ATOM 1376 C C . ASN A 1 178 ? 6.064 -5.069 -0.940 1.00 91.44 178 ASN A C 1
ATOM 1378 O O . ASN A 1 178 ? 5.671 -5.602 0.098 1.00 91.44 178 ASN A O 1
ATOM 1382 N N . ALA A 1 179 ? 5.828 -3.781 -1.202 1.00 90.75 179 ALA A N 1
ATOM 1383 C CA . ALA A 1 179 ? 5.127 -2.893 -0.284 1.00 90.75 179 ALA A CA 1
ATOM 1384 C C . ALA A 1 179 ? 3.656 -3.302 -0.083 1.00 90.75 179 ALA A C 1
ATOM 1386 O O . ALA A 1 179 ? 3.143 -3.256 1.036 1.00 90.75 179 ALA A O 1
ATOM 1387 N N . ALA A 1 180 ? 2.976 -3.756 -1.138 1.00 89.94 180 ALA A N 1
ATOM 1388 C CA . ALA A 1 180 ? 1.608 -4.261 -1.038 1.00 89.94 180 ALA A CA 1
ATOM 1389 C C . ALA A 1 180 ? 1.541 -5.627 -0.327 1.00 89.94 180 ALA A C 1
ATOM 1391 O O . ALA A 1 180 ? 0.638 -5.870 0.484 1.00 89.94 180 ALA A O 1
ATOM 1392 N N . SER A 1 181 ? 2.517 -6.498 -0.585 1.00 88.12 181 SER A N 1
ATOM 1393 C CA . SER A 1 181 ? 2.656 -7.810 0.047 1.00 88.12 181 SER A CA 1
ATOM 1394 C C . SER A 1 181 ? 3.038 -7.711 1.521 1.00 88.12 181 SER A C 1
ATOM 1396 O O . SER A 1 181 ? 2.754 -8.632 2.281 1.00 88.12 181 SER A O 1
ATOM 1398 N N . TYR A 1 182 ? 3.633 -6.597 1.955 1.00 85.69 182 TYR A N 1
ATOM 1399 C CA . TYR A 1 182 ? 3.985 -6.391 3.351 1.00 85.69 182 TYR A CA 1
ATOM 1400 C C . TYR A 1 182 ? 2.741 -6.453 4.251 1.00 85.69 182 TYR A C 1
ATOM 1402 O O . TYR A 1 182 ? 1.775 -5.686 4.115 1.00 85.69 182 TYR A O 1
ATOM 1410 N N . VAL A 1 183 ? 2.765 -7.395 5.191 1.00 80.69 183 VAL A N 1
ATOM 1411 C CA . VAL A 1 183 ? 1.766 -7.539 6.247 1.00 80.69 183 VAL A CA 1
ATOM 1412 C C . VAL A 1 183 ? 2.416 -7.083 7.552 1.00 80.69 183 VAL A C 1
ATOM 1414 O O . VAL A 1 183 ? 3.477 -7.600 7.902 1.00 80.69 183 VAL A O 1
ATOM 1417 N N . PRO A 1 184 ? 1.826 -6.103 8.265 1.00 80.44 184 PRO A N 1
ATOM 1418 C CA . PRO A 1 184 ? 2.373 -5.689 9.545 1.00 80.44 184 PRO A CA 1
ATOM 1419 C C . PRO A 1 184 ? 2.350 -6.880 10.515 1.00 80.44 184 PRO A C 1
ATOM 1421 O O . PRO A 1 184 ? 1.349 -7.604 10.548 1.00 80.44 184 PRO A O 1
ATOM 1424 N N . PRO A 1 185 ? 3.423 -7.088 11.297 1.00 81.12 185 PRO A N 1
ATOM 1425 C CA . PRO A 1 185 ? 3.467 -8.168 12.269 1.00 81.12 185 PRO A CA 1
ATOM 1426 C C . PRO A 1 185 ? 2.349 -8.006 13.308 1.00 81.12 185 PRO A C 1
ATOM 1428 O O . PRO A 1 185 ? 1.882 -6.882 13.546 1.00 81.12 185 PRO A O 1
ATOM 1431 N N . PRO A 1 186 ? 1.926 -9.112 13.947 1.00 83.06 186 PRO A N 1
ATOM 1432 C CA . PRO A 1 186 ? 0.926 -9.033 14.994 1.00 83.06 186 PRO A CA 1
ATOM 1433 C C . PRO A 1 186 ? 1.466 -8.168 16.144 1.00 83.06 186 PRO A C 1
ATOM 1435 O O . PRO A 1 186 ? 2.683 -8.127 16.373 1.00 83.06 186 PRO A O 1
ATOM 1438 N N . PRO A 1 187 ? 0.589 -7.446 16.864 1.00 85.38 187 PRO A N 1
ATOM 1439 C CA . PRO A 1 187 ? 1.019 -6.598 17.966 1.00 85.38 187 PRO A CA 1
ATOM 1440 C C . PRO A 1 187 ? 1.761 -7.431 19.016 1.00 85.38 187 PRO A C 1
ATOM 1442 O O . PRO A 1 187 ? 1.321 -8.517 19.394 1.00 85.38 187 PRO A O 1
ATOM 1445 N N . SER A 1 188 ? 2.881 -6.912 19.520 1.00 88.81 188 SER A N 1
ATOM 1446 C CA . SER A 1 188 ? 3.638 -7.590 20.571 1.00 88.81 188 SER A CA 1
ATOM 1447 C C . SER A 1 188 ? 2.789 -7.743 21.835 1.00 88.81 188 SER A C 1
ATOM 1449 O O . SER A 1 188 ? 1.893 -6.937 22.108 1.00 88.81 188 SER A O 1
ATOM 1451 N N . GLN A 1 189 ? 3.093 -8.745 22.666 1.00 89.06 189 GLN A N 1
ATOM 1452 C CA . GLN A 1 189 ? 2.349 -8.973 23.913 1.00 89.06 189 GLN A CA 1
ATOM 1453 C C . GLN A 1 189 ? 2.300 -7.719 24.806 1.00 89.06 189 GLN A C 1
ATOM 1455 O O . GLN A 1 189 ? 1.305 -7.461 25.485 1.00 89.06 189 GLN A O 1
ATOM 1460 N N . GLU A 1 190 ? 3.357 -6.906 24.793 1.00 90.81 190 GLU A N 1
ATOM 1461 C CA . GLU A 1 190 ? 3.411 -5.633 25.512 1.00 90.81 190 GLU A CA 1
ATOM 1462 C C . GLU A 1 190 ? 2.444 -4.594 24.933 1.00 90.81 190 GLU A C 1
ATOM 1464 O O . GLU A 1 190 ? 1.742 -3.910 25.685 1.00 90.81 190 GLU A O 1
ATOM 1469 N N . GLN A 1 191 ? 2.354 -4.501 23.603 1.00 89.06 191 GLN A N 1
ATOM 1470 C CA . GLN A 1 191 ? 1.399 -3.628 22.920 1.00 89.06 191 GLN A CA 1
ATOM 1471 C C . GLN A 1 191 ? -0.039 -4.052 23.221 1.00 89.06 191 GLN A C 1
ATOM 1473 O O . GLN A 1 191 ? -0.857 -3.203 23.574 1.00 89.06 191 GLN A O 1
ATOM 1478 N N . VAL A 1 192 ? -0.330 -5.355 23.180 1.00 90.50 192 VAL A N 1
ATOM 1479 C CA . VAL A 1 192 ? -1.643 -5.911 23.537 1.00 90.50 192 VAL A CA 1
ATOM 1480 C C . VAL A 1 192 ? -2.019 -5.542 24.976 1.00 90.50 192 VAL A C 1
ATOM 1482 O O . VAL A 1 192 ? -3.098 -4.997 25.226 1.00 90.50 192 VAL A O 1
ATOM 1485 N N . LYS A 1 193 ? -1.106 -5.745 25.938 1.00 91.31 193 LYS A N 1
ATOM 1486 C CA . LYS A 1 193 ? -1.311 -5.354 27.345 1.00 91.31 193 LYS A CA 1
ATOM 1487 C C . LYS A 1 193 ? -1.569 -3.852 27.486 1.00 91.31 193 LYS A C 1
ATOM 1489 O O . LYS A 1 193 ? -2.470 -3.447 28.224 1.00 91.31 193 LYS A O 1
ATOM 1494 N N . LYS A 1 194 ? -0.815 -3.015 26.765 1.00 93.00 194 LYS A N 1
ATOM 1495 C CA . LYS A 1 194 ? -0.985 -1.555 26.767 1.00 93.00 194 LYS A CA 1
ATOM 1496 C C . LYS A 1 194 ? -2.350 -1.139 26.212 1.00 93.00 194 LYS A C 1
ATOM 1498 O O . LYS A 1 194 ? -3.022 -0.321 26.840 1.00 93.00 194 LYS A O 1
ATOM 1503 N N . ILE A 1 195 ? -2.778 -1.719 25.091 1.00 91.31 195 ILE A N 1
ATOM 1504 C CA . ILE A 1 195 ? -4.087 -1.466 24.468 1.00 91.31 195 ILE A CA 1
ATOM 1505 C C . ILE A 1 195 ? -5.215 -1.833 25.439 1.00 91.31 195 ILE A C 1
ATOM 1507 O O . ILE A 1 195 ? -6.080 -1.001 25.718 1.00 91.31 195 ILE A O 1
ATOM 1511 N N . ASN A 1 196 ? -5.152 -3.023 26.042 1.00 90.62 196 ASN A N 1
ATOM 1512 C CA . ASN A 1 196 ? -6.147 -3.484 27.013 1.00 90.62 196 ASN A CA 1
ATOM 1513 C C . ASN A 1 196 ? -6.215 -2.577 28.249 1.00 90.62 196 ASN A C 1
ATOM 1515 O O . ASN A 1 196 ? -7.303 -2.232 28.715 1.00 90.62 196 ASN A O 1
ATOM 1519 N N . LYS A 1 197 ? -5.060 -2.120 28.754 1.00 91.88 197 LYS A N 1
ATOM 1520 C CA . LYS A 1 197 ? -4.991 -1.178 29.880 1.00 91.88 197 LYS A CA 1
ATOM 1521 C C . LYS A 1 197 ? -5.647 0.162 29.539 1.00 91.88 197 LYS A C 1
ATOM 1523 O O . LYS A 1 197 ? -6.434 0.674 30.334 1.00 91.88 197 LYS A O 1
ATOM 1528 N N . ILE A 1 198 ? -5.352 0.727 28.367 1.00 93.00 198 ILE A N 1
ATOM 1529 C CA . ILE A 1 198 ? -5.945 1.996 27.913 1.00 93.00 198 ILE A CA 1
ATOM 1530 C C . ILE A 1 198 ? -7.463 1.851 27.760 1.00 93.00 198 ILE A C 1
ATOM 1532 O O . ILE A 1 198 ? -8.211 2.704 28.247 1.00 93.00 198 ILE A O 1
ATOM 1536 N N . ALA A 1 199 ? -7.922 0.755 27.153 1.00 90.81 199 ALA A N 1
ATOM 1537 C CA . ALA A 1 199 ? -9.340 0.466 26.983 1.00 90.81 199 ALA A CA 1
ATOM 1538 C C . ALA A 1 199 ? -10.065 0.381 28.339 1.00 90.81 199 ALA A C 1
ATOM 1540 O O . ALA A 1 199 ? -11.059 1.083 28.549 1.00 90.81 199 ALA A O 1
ATOM 1541 N N . ALA A 1 200 ? -9.508 -0.362 29.302 1.00 90.31 200 ALA A N 1
ATOM 1542 C CA . ALA A 1 200 ? -10.067 -0.487 30.648 1.00 90.31 200 ALA A CA 1
ATOM 1543 C C . ALA A 1 200 ? -10.153 0.863 31.385 1.00 90.31 200 ALA A C 1
ATOM 1545 O O . ALA A 1 200 ? -11.184 1.183 31.982 1.00 90.31 200 ALA A O 1
ATOM 1546 N N . ILE A 1 201 ? -9.105 1.692 31.300 1.00 93.25 201 ILE A N 1
ATOM 1547 C CA . ILE A 1 201 ? -9.091 3.036 31.900 1.00 93.25 201 ILE A CA 1
ATOM 1548 C C . ILE A 1 201 ? -10.163 3.927 31.263 1.00 93.25 201 ILE A C 1
ATOM 1550 O O . ILE A 1 201 ? -10.874 4.640 31.975 1.00 93.25 201 ILE A O 1
ATOM 1554 N N . SER A 1 202 ? -10.294 3.897 29.934 1.00 91.44 202 SER A N 1
ATOM 1555 C CA . SER A 1 202 ? -11.292 4.697 29.217 1.00 91.44 202 SER A CA 1
ATOM 1556 C C . SER A 1 202 ? -12.723 4.341 29.642 1.00 91.44 202 SER A C 1
ATOM 1558 O O . SER A 1 202 ? -13.542 5.230 29.890 1.00 91.44 202 SER A O 1
ATOM 1560 N N . GLU A 1 203 ? -13.002 3.050 29.829 1.00 89.56 203 GLU A N 1
ATOM 1561 C CA . GLU A 1 203 ? -14.315 2.560 30.232 1.00 89.56 203 GLU A CA 1
ATOM 1562 C C . GLU A 1 203 ? -14.624 2.899 31.696 1.00 89.56 203 GLU A C 1
ATOM 1564 O O . GLU A 1 203 ? -15.728 3.353 32.011 1.00 89.56 203 GLU A O 1
ATOM 1569 N N . ALA A 1 204 ? -13.635 2.771 32.585 1.00 91.44 204 ALA A N 1
ATOM 1570 C CA . ALA A 1 204 ? -13.760 3.184 33.979 1.00 91.44 204 ALA A CA 1
ATOM 1571 C C . ALA A 1 204 ? -14.084 4.683 34.096 1.00 91.44 204 ALA A C 1
ATOM 1573 O O . ALA A 1 204 ? -15.038 5.055 34.786 1.00 91.44 204 ALA A O 1
ATOM 1574 N N . LYS A 1 205 ? -13.361 5.537 33.358 1.00 93.75 205 LYS A N 1
ATOM 1575 C CA . LYS A 1 205 ? -13.622 6.985 33.298 1.00 93.75 205 LYS A CA 1
ATOM 1576 C C . LYS A 1 205 ? -15.033 7.281 32.795 1.00 93.75 205 LYS A C 1
ATOM 1578 O O . LYS A 1 205 ? -15.750 8.065 33.410 1.00 93.75 205 LYS A O 1
ATOM 1583 N N . ARG A 1 206 ? -15.482 6.604 31.733 1.00 92.31 206 ARG A N 1
ATOM 1584 C CA . ARG A 1 206 ? -16.842 6.757 31.190 1.00 92.31 206 ARG A CA 1
ATOM 1585 C C . ARG A 1 206 ? -17.916 6.423 32.226 1.00 92.31 206 ARG A C 1
ATOM 1587 O O . ARG A 1 206 ? -18.888 7.168 32.376 1.00 92.31 206 ARG A O 1
ATOM 1594 N N . LEU A 1 207 ? -17.759 5.306 32.938 1.00 92.38 207 LEU A N 1
ATOM 1595 C CA . LEU A 1 207 ? -18.691 4.894 33.989 1.00 92.38 207 LEU A CA 1
ATOM 1596 C C . LEU A 1 207 ? -18.711 5.896 35.146 1.00 92.38 207 LEU A C 1
ATOM 1598 O O . LEU A 1 207 ? -19.792 6.230 35.631 1.00 92.38 207 LEU A O 1
ATOM 1602 N N . GLN A 1 208 ? -17.551 6.417 35.551 1.00 95.12 208 GLN A N 1
ATOM 1603 C CA . GLN A 1 208 ? -17.457 7.477 36.556 1.00 95.12 208 GLN A CA 1
ATOM 1604 C C . GLN A 1 208 ? -18.179 8.748 36.098 1.00 95.12 208 GLN A C 1
ATOM 1606 O O . GLN A 1 208 ? -19.040 9.241 36.822 1.00 95.12 208 GLN A O 1
ATOM 1611 N N . SER A 1 209 ? -17.936 9.228 34.875 1.00 95.56 209 SER A N 1
ATOM 1612 C CA . SER A 1 209 ? -18.641 10.394 34.329 1.00 95.56 209 SER A CA 1
ATOM 1613 C C . SER A 1 209 ? -20.157 10.185 34.295 1.00 95.56 209 SER A C 1
ATOM 1615 O O . SER A 1 209 ? -20.911 11.083 34.665 1.00 95.56 209 SER A O 1
ATOM 1617 N N . LYS A 1 210 ? -20.631 8.985 33.925 1.00 94.50 210 LYS A N 1
ATOM 1618 C CA . LYS A 1 210 ? -22.066 8.650 33.955 1.00 94.50 210 LYS A CA 1
ATOM 1619 C C . LYS A 1 210 ? -22.635 8.706 35.379 1.00 94.50 210 LYS A C 1
ATOM 1621 O O . LYS A 1 210 ? -23.727 9.242 35.564 1.00 94.50 210 LYS A O 1
ATOM 1626 N N . LYS A 1 211 ? -21.903 8.194 36.376 1.00 96.12 211 LYS A N 1
ATOM 1627 C CA . LYS A 1 211 ? -22.293 8.262 37.796 1.00 96.12 211 LYS A CA 1
ATOM 1628 C C . LYS A 1 211 ? -22.362 9.706 38.292 1.00 96.12 211 LYS A C 1
ATOM 1630 O O . LYS A 1 211 ? -23.385 10.090 38.846 1.00 96.12 211 LYS A O 1
ATOM 1635 N N . VAL A 1 212 ? -21.338 10.514 38.011 1.00 96.69 212 VAL A N 1
ATOM 1636 C CA . VAL A 1 212 ? -21.292 11.942 38.375 1.00 96.69 212 VAL A CA 1
ATOM 1637 C C . VAL A 1 212 ? -22.472 12.702 37.762 1.00 96.69 212 VAL A C 1
ATOM 1639 O O . VAL A 1 212 ? -23.165 13.445 38.455 1.00 96.69 212 VAL A O 1
ATOM 1642 N N . LEU A 1 213 ? -22.769 12.476 36.478 1.00 95.69 213 LEU A N 1
ATOM 1643 C CA . LEU A 1 213 ? -23.925 13.092 35.817 1.00 95.69 213 LEU A CA 1
ATOM 1644 C C . LEU A 1 213 ? -25.257 12.647 36.432 1.00 95.69 213 LEU A C 1
ATOM 1646 O O . LEU A 1 213 ? -26.162 13.468 36.581 1.00 95.69 213 LEU A O 1
ATOM 1650 N N . SER A 1 214 ? -25.384 11.368 36.789 1.00 95.31 214 SER A N 1
ATOM 1651 C CA . SER A 1 214 ? -26.575 10.837 37.459 1.00 95.31 214 SER A CA 1
ATOM 1652 C C . SER A 1 214 ? -26.783 11.484 38.827 1.00 95.31 214 SER A C 1
ATOM 1654 O O . SER A 1 214 ? -27.878 11.961 39.111 1.00 95.31 214 SER A O 1
ATOM 1656 N N . GLN A 1 215 ? -25.728 11.567 39.642 1.00 94.56 215 GLN A N 1
ATOM 1657 C CA . GLN A 1 215 ? -25.759 12.216 40.956 1.00 94.56 215 GLN A CA 1
ATOM 1658 C C . GLN A 1 215 ? -26.117 13.701 40.837 1.00 94.56 215 GLN A C 1
ATOM 1660 O O . GLN A 1 215 ? -27.001 14.177 41.542 1.00 94.56 215 GLN A O 1
ATOM 1665 N N . LYS A 1 216 ? -25.529 14.418 39.870 1.00 94.44 216 LYS A N 1
ATOM 1666 C CA . LYS A 1 216 ? -25.863 15.823 39.591 1.00 94.44 216 LYS A CA 1
ATOM 1667 C C . LYS A 1 216 ? -27.339 16.010 39.221 1.00 94.44 216 LYS A C 1
ATOM 1669 O O . LYS A 1 216 ? -27.949 16.993 39.629 1.00 94.44 216 LYS A O 1
ATOM 1674 N N . LYS A 1 217 ? -27.926 15.093 38.441 1.00 92.31 217 LYS A N 1
ATOM 1675 C CA . LYS A 1 217 ? -29.360 15.121 38.096 1.00 92.31 217 LYS A CA 1
ATOM 1676 C C . LYS A 1 217 ? -30.252 14.786 39.292 1.00 92.31 217 LYS A C 1
ATOM 1678 O O . LYS A 1 217 ? -31.297 15.409 39.427 1.00 92.31 217 LYS A O 1
ATOM 1683 N N . ALA A 1 218 ? -29.847 13.842 40.141 1.00 92.25 218 ALA A N 1
ATOM 1684 C CA . ALA A 1 218 ? -30.570 13.501 41.364 1.00 92.25 218 ALA A CA 1
ATOM 1685 C C . ALA A 1 218 ? -30.598 14.686 42.341 1.00 92.25 218 ALA A C 1
ATOM 1687 O O . ALA A 1 218 ? -31.674 15.082 42.764 1.00 92.25 218 ALA A O 1
ATOM 1688 N N . PHE A 1 219 ? -29.450 15.331 42.575 1.00 91.56 219 PHE A N 1
ATOM 1689 C CA . PHE A 1 219 ? -29.349 16.521 43.428 1.00 91.56 219 PHE A CA 1
ATOM 1690 C C . PHE A 1 219 ? -30.216 17.692 42.933 1.00 91.56 219 PHE A C 1
ATOM 1692 O O . PHE A 1 219 ? -30.771 18.440 43.726 1.00 91.56 219 PHE A O 1
ATOM 1699 N N . ARG A 1 220 ? -30.381 17.842 41.608 1.00 88.12 220 ARG A N 1
ATOM 1700 C CA . ARG A 1 220 ? -31.304 18.835 41.024 1.00 88.12 220 ARG A CA 1
ATOM 1701 C C . ARG A 1 220 ? -32.782 18.512 41.260 1.00 88.12 220 ARG A C 1
ATOM 1703 O O . ARG A 1 220 ? -33.587 19.429 41.229 1.00 88.12 220 ARG A O 1
ATOM 1710 N N . ARG A 1 221 ? -33.136 17.233 41.416 1.00 85.19 221 ARG A N 1
ATOM 1711 C CA . ARG A 1 221 ? -34.517 16.776 41.647 1.00 85.19 221 ARG A CA 1
ATOM 1712 C C . ARG A 1 221 ? -34.881 16.738 43.127 1.00 85.19 221 ARG A C 1
ATOM 1714 O O . ARG A 1 221 ? -36.044 16.902 43.441 1.00 85.19 221 ARG A O 1
ATOM 1721 N N . SER A 1 222 ? -33.905 16.519 44.008 1.00 74.69 222 SER A N 1
ATOM 1722 C CA . SER A 1 222 ? -34.109 16.397 45.457 1.00 74.69 222 SER A CA 1
ATOM 1723 C C . SER A 1 222 ? -34.169 17.739 46.192 1.00 74.69 222 SER A C 1
ATOM 1725 O O . SER A 1 222 ? -34.076 17.760 47.414 1.00 74.69 222 SER A O 1
ATOM 1727 N N . LYS A 1 223 ? -34.237 18.868 45.475 1.00 65.44 223 LYS A N 1
ATOM 1728 C CA . LYS A 1 223 ? -34.594 20.142 46.093 1.00 65.44 223 LYS A CA 1
ATOM 1729 C C . LYS A 1 223 ? -36.115 20.161 46.162 1.00 65.44 223 LYS A C 1
ATOM 1731 O O . LYS A 1 223 ? -36.749 20.491 45.164 1.00 65.44 223 LYS A O 1
ATOM 1736 N N . ASP A 1 224 ? -36.648 19.714 47.296 1.00 64.31 224 ASP A N 1
ATOM 1737 C CA . ASP A 1 224 ? -38.080 19.754 47.575 1.00 64.31 224 ASP A CA 1
ATOM 1738 C C . ASP A 1 224 ? -38.623 21.157 47.292 1.00 64.31 224 ASP A C 1
ATOM 1740 O O . ASP A 1 224 ? -38.034 22.175 47.679 1.00 64.31 224 ASP A O 1
ATOM 1744 N N . SER A 1 225 ? -39.725 21.185 46.544 1.00 59.97 225 SER A N 1
ATOM 1745 C CA . SER A 1 225 ? -40.609 22.334 46.450 1.00 59.97 225 SER A CA 1
ATOM 1746 C C . SER A 1 225 ? -41.097 22.649 47.856 1.00 59.97 225 SER A C 1
ATOM 1748 O O . SER A 1 225 ? -41.676 21.788 48.510 1.00 59.97 225 SER A O 1
ATOM 1750 N N . TYR A 1 226 ? -40.820 23.862 48.319 1.00 65.62 226 TYR A N 1
ATOM 1751 C CA . TYR A 1 226 ? -41.410 24.395 49.538 1.00 65.62 226 TYR A CA 1
ATOM 1752 C C . TYR A 1 226 ? -42.881 24.705 49.213 1.00 65.62 226 TYR A C 1
ATOM 1754 O O . TYR A 1 226 ? -43.161 25.751 48.628 1.00 65.62 226 TYR A O 1
ATOM 1762 N N . ASP A 1 227 ? -43.766 23.749 49.484 1.00 57.38 227 ASP A N 1
ATOM 1763 C CA . ASP A 1 227 ? -45.220 23.919 49.613 1.00 57.38 227 ASP A CA 1
ATOM 1764 C C . ASP A 1 227 ? -45.626 23.310 50.962 1.00 57.38 227 ASP A C 1
ATOM 1766 O O . ASP A 1 227 ? -45.173 22.169 51.233 1.00 57.38 227 ASP A O 1
#

Foldseek 3Di:
DDDDDDDDDDDDDDDDDDDDDDDDDDDDDPPPPPPPPPPVPPPPVPPPPPPDDDDDDDPPDPDDPLLVVLVVVLVVLQVLQVPDPDPQDQDDPVQKDKDFAADDDDDDPLRVPDRQKIKIKGQLVPPPVDDPQLSVLLCVPQVVQADPNRIGIFMFDPDSHNVVRVVVSSVVVSVSSVVSPDRDHRDDPVRSVVSSVVSVVVVVVVVVVVVVVVVVVVVVVPPDDPD

pLDDT: mean 76.11, std 20.88, range [33.84, 96.69]

Mean predicted aligned error: 16.07 Å

Secondary structure (DSSP, 8-state):
-------------------------------PPP---------------------------PPPHHHHHHHHHHHHHHHHHHS--PPPPPP-GGGSEEEEEPPPSS--HHHHH---EEEEEEESSS-TTS-HHHHHHHHHHSTTSB-TTSEEEEEE-SSSSHHHHHHHHHHHHHHHHHHHH--PPPPPHHHHHHHHHHHHHHHHHHHHHHHHHHHHHHHHH-S----

Organism: NCBI:txid75947

InterPro domains:
  IPR000352 Peptide chain release factor class I [PF00472] (91-217)
  IPR000352 Peptide chain release factor class I [PS00745] (102-118)

Solvent-accessible surface area (backbone atoms only — not comparable to full-atom values): 14545 Å² total; per-residue (Å²): 143,87,88,86,84,89,82,88,87,88,78,86,80,85,89,82,90,82,90,78,92,77,78,94,74,92,75,74,85,81,72,72,76,76,82,78,75,78,65,69,73,74,74,70,62,75,79,73,78,70,83,71,75,92,76,79,95,62,96,71,77,77,72,53,74,70,55,49,51,52,53,50,54,51,50,53,39,43,52,60,46,69,58,67,94,67,76,82,80,82,86,59,72,90,71,43,50,78,44,71,37,61,47,91,68,88,85,48,79,60,47,79,70,42,60,24,16,27,42,35,37,33,54,52,81,78,40,80,91,52,56,68,71,36,44,53,38,42,55,66,73,45,53,90,48,41,47,97,90,42,32,38,59,44,73,22,66,87,42,91,40,49,71,56,8,49,53,54,37,51,49,56,51,49,51,52,50,52,61,38,62,59,66,71,74,50,77,49,73,68,53,50,52,50,52,53,50,51,51,52,51,53,51,54,51,52,54,49,53,52,51,54,53,48,50,57,52,48,60,68,64,69,61,74,76,93,122

Radius of gyration: 34.1 Å; Cα contacts (8 Å, |Δi|>4): 155; chains: 1; bounding box: 73×84×82 Å

Sequence (227 aa):
MAAIRTIATSFFQSSSFSTFIRTCSTHGPRIRPPICFITRPISYAPIRCAAATDSGGGGHKKASARMSQVHQLLHEAEERAAGHNEPIPTITLDHVSVSFARSGGPGGQNVNKVNTKVDMRFNIKDAYWLSERVRDKILQMEKNRINKDGELVISSTKTRTQKGNIQDALEKLQEIINAASYVPPPPSQEQVKKINKIAAISEAKRLQSKKVLSQKKAFRRSKDSYD

Nearest PDB structures (foldseek):
  7nql-assembly1_BL  TM=7.391E-01  e=2.866E-13  Homo sapiens
  1j26-assembly1_A  TM=7.012E-01  e=2.142E-09  Mus musculus
  7l20-assembly1_p  TM=6.859E-01  e=4.279E-08  Homo sapiens
  7pnw-assembly1_1  TM=5.759E-01  e=3.666E-05  Mus musculus
  8css-assembly1_1  TM=4.579E-01  e=1.939E-05  Homo sapiens